Protein AF-A0AAV3IM34-F1 (afdb_monomer_lite)

Sequence (238 aa):
MGEAKKRGSFDIRKEQALKLKSREETEALRAQKKEEQEETIYRERLLAFAKSKLSITKPRLLQFTKSIEESLISKNYFAALTIALTLPDICCSLEDENRRTSGKKYAEWFQKYVGSKYTSKIGHEKAETIFLSGEECFALRCTYLHKGINHIEDEKILKDYEGGSNKIEFMAEMNSDCVIVNGVLLLKLENFCCNIIKGVNQWLSDKKDDFIIRKRISEIPEIYTSSFSPIPGVLIGG

Secondary structure (DSSP, 8-state):
--SHHHHHHHHHHHHHHHHHHHHHHHHHHHHHHHHHHHHHHHHHHHHHHHHHT--SS--TTHHHHHHHHHHHHTT-HHHHHHHHHHHHHHHHHHHSTT----HHHHHHHHHHHTGGGSEEEETTTTEEEESS-HHHHHHHHHIIIIIS--B-TT-GGGTT-TT--SEEEEESS-SSSEEEETTEEEEEHHHHHHHHHHHHHHHHHHTTT-HHHHHHHHTS----SS-B-SSTT--B--

Radius of gyration: 25.92 Å; chains: 1; bounding box: 66×86×48 Å

Structure (mmCIF, N/CA/C/O backbone):
data_AF-A0AAV3IM34-F1
#
_entry.id   AF-A0AAV3IM34-F1
#
loop_
_atom_site.group_PDB
_atom_site.id
_atom_site.type_symbol
_atom_site.label_atom_id
_atom_site.label_alt_id
_atom_site.label_comp_id
_atom_site.label_asym_id
_atom_site.label_entity_id
_atom_site.label_seq_id
_atom_site.pdbx_PDB_ins_code
_atom_site.Cartn_x
_atom_site.Cartn_y
_atom_site.Cartn_z
_atom_site.occupancy
_atom_site.B_iso_or_equiv
_atom_site.auth_seq_id
_atom_site.auth_comp_id
_atom_site.auth_asym_id
_atom_site.auth_atom_id
_atom_site.pdbx_PDB_model_num
ATOM 1 N N . MET A 1 1 ? -43.402 -63.794 -20.862 1.00 48.91 1 MET A N 1
ATOM 2 C CA . MET A 1 1 ? -42.553 -63.796 -19.642 1.00 48.91 1 MET A CA 1
ATOM 3 C C . MET A 1 1 ? -41.446 -62.715 -19.666 1.00 48.91 1 MET A C 1
ATOM 5 O O . MET A 1 1 ? -40.392 -62.918 -19.078 1.00 48.91 1 MET A O 1
ATOM 9 N N . GLY A 1 2 ? -41.655 -61.564 -20.335 1.00 53.12 2 GLY A N 1
ATOM 10 C CA . GLY A 1 2 ? -40.588 -60.579 -20.622 1.00 53.12 2 GLY A CA 1
ATOM 11 C C . GLY A 1 2 ? -40.780 -59.166 -20.050 1.00 53.12 2 GLY A C 1
ATOM 12 O O . GLY A 1 2 ? -39.850 -58.366 -20.106 1.00 53.12 2 GLY A O 1
ATOM 13 N N . GLU A 1 3 ? -41.943 -58.847 -19.474 1.00 49.75 3 GLU A N 1
ATOM 14 C CA . GLU A 1 3 ? -42.243 -57.485 -18.993 1.00 49.75 3 GLU A CA 1
ATOM 15 C C . GLU A 1 3 ? -41.878 -57.259 -17.517 1.00 49.75 3 GLU A C 1
ATOM 17 O O . GLU A 1 3 ? -41.463 -56.162 -17.146 1.00 49.75 3 GLU A O 1
ATOM 22 N N . ALA A 1 4 ? -41.905 -58.306 -16.684 1.00 51.25 4 ALA A N 1
ATOM 23 C CA . ALA A 1 4 ? -41.545 -58.202 -15.266 1.00 51.25 4 ALA A CA 1
ATOM 24 C C . ALA A 1 4 ? -40.033 -57.969 -15.036 1.00 51.25 4 ALA A C 1
ATOM 26 O O . ALA A 1 4 ? -39.653 -57.234 -14.128 1.00 51.25 4 ALA A O 1
ATOM 27 N N . LYS A 1 5 ? -39.155 -58.519 -15.894 1.00 51.94 5 LYS A N 1
ATOM 28 C CA . LYS A 1 5 ? -37.688 -58.352 -15.781 1.00 51.94 5 LYS A CA 1
ATOM 29 C C . LYS A 1 5 ? -37.193 -56.950 -16.172 1.00 51.94 5 LYS A C 1
ATOM 31 O O . LYS A 1 5 ? -36.174 -56.507 -15.649 1.00 51.94 5 LYS A O 1
ATOM 36 N N . LYS A 1 6 ? -37.896 -56.238 -17.067 1.00 53.22 6 LYS A N 1
ATOM 37 C CA . LYS A 1 6 ? -37.508 -54.880 -17.505 1.00 53.22 6 LYS A CA 1
ATOM 38 C C . LYS A 1 6 ? -37.905 -53.790 -16.504 1.00 53.22 6 LYS A C 1
ATOM 40 O O . LYS A 1 6 ? -37.142 -52.842 -16.346 1.00 53.22 6 LYS A O 1
ATOM 45 N N . ARG A 1 7 ? -39.033 -53.946 -15.792 1.00 54.31 7 ARG A N 1
ATOM 46 C CA . ARG A 1 7 ? -39.443 -53.018 -14.716 1.00 54.31 7 ARG A CA 1
ATOM 47 C C . ARG A 1 7 ? -38.449 -53.023 -13.551 1.00 54.31 7 ARG A C 1
ATOM 49 O O . ARG A 1 7 ? -37.921 -51.971 -13.217 1.00 54.31 7 ARG A O 1
ATOM 56 N N . GLY A 1 8 ? -38.051 -54.206 -13.069 1.00 57.59 8 GLY A N 1
ATOM 57 C CA . GLY A 1 8 ? -37.054 -54.321 -11.994 1.00 57.59 8 GLY A CA 1
ATOM 58 C C . GLY A 1 8 ? -35.696 -53.684 -12.328 1.00 57.59 8 GLY A C 1
ATOM 59 O O . GLY A 1 8 ? -35.091 -53.042 -11.480 1.00 57.59 8 GLY A O 1
ATOM 60 N N . SER A 1 9 ? -35.230 -53.776 -13.581 1.00 60.19 9 SER A N 1
ATOM 61 C CA . SER A 1 9 ? -33.975 -53.128 -14.003 1.00 60.19 9 SER A CA 1
ATOM 62 C C . SER A 1 9 ? -34.074 -51.601 -14.111 1.00 60.19 9 SER A C 1
ATOM 64 O O . SER A 1 9 ? -33.046 -50.932 -14.003 1.00 60.19 9 SER A O 1
ATOM 66 N N . PHE A 1 10 ? -35.259 -51.050 -14.378 1.00 66.88 10 PHE A N 1
ATOM 67 C CA . PHE A 1 10 ? -35.473 -49.605 -14.466 1.00 66.88 10 PHE A CA 1
ATOM 68 C C . PHE A 1 10 ? -35.568 -48.980 -13.071 1.00 66.88 10 PHE A C 1
ATOM 70 O O . PHE A 1 10 ? -34.928 -47.961 -12.813 1.00 66.88 10 PHE A O 1
ATOM 77 N N . ASP A 1 11 ? -36.277 -49.642 -12.155 1.00 73.75 11 ASP A N 1
ATOM 78 C CA . ASP A 1 11 ? -36.417 -49.195 -10.768 1.00 73.75 11 ASP A CA 1
ATOM 79 C C . ASP A 1 11 ? -35.068 -49.203 -10.032 1.00 73.75 11 ASP A C 1
ATOM 81 O O . ASP A 1 11 ? -34.724 -48.221 -9.378 1.00 73.75 11 ASP A O 1
ATOM 85 N N . ILE A 1 12 ? -34.230 -50.227 -10.253 1.00 75.56 12 ILE A N 1
ATOM 86 C CA . ILE A 1 12 ? -32.865 -50.286 -9.697 1.00 75.56 12 ILE A CA 1
ATOM 87 C C . ILE A 1 12 ? -31.989 -49.138 -10.224 1.00 75.56 12 ILE A C 1
ATOM 89 O O . ILE A 1 12 ? -31.266 -48.508 -9.454 1.00 75.56 12 ILE A O 1
ATOM 93 N N . ARG A 1 13 ? -32.052 -48.826 -11.527 1.00 77.62 13 ARG A N 1
ATOM 94 C CA . ARG A 1 13 ? -31.277 -47.716 -12.116 1.00 77.62 13 ARG A CA 1
ATOM 95 C C . ARG A 1 13 ? -31.737 -46.360 -11.589 1.00 77.62 13 ARG A C 1
ATOM 97 O O . ARG A 1 13 ? -30.907 -45.490 -11.337 1.00 77.62 13 ARG A O 1
ATOM 104 N N . LYS A 1 14 ? -33.046 -46.186 -11.396 1.00 80.12 14 LYS A N 1
ATOM 105 C CA . LYS A 1 14 ? -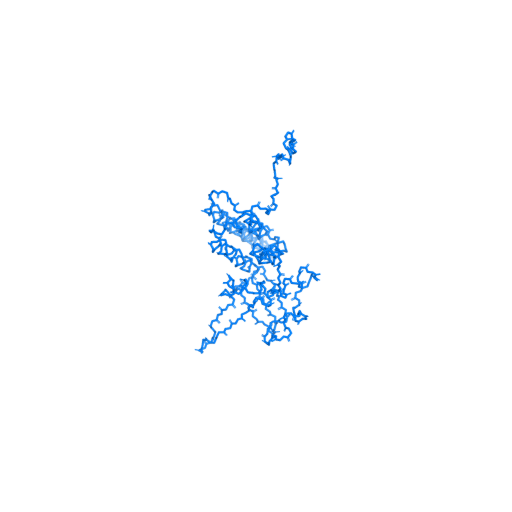33.625 -44.974 -10.811 1.00 80.12 14 LYS A CA 1
ATOM 106 C C . LYS A 1 14 ? -33.189 -44.802 -9.355 1.00 80.12 14 LYS A C 1
ATOM 108 O O . LYS A 1 14 ? -32.802 -43.704 -8.967 1.00 80.12 14 LYS A O 1
ATOM 113 N N . GLU A 1 15 ? -33.183 -45.880 -8.576 1.00 83.00 15 GLU A N 1
ATOM 114 C CA . GLU A 1 15 ? -32.727 -45.868 -7.184 1.00 83.00 15 GLU A CA 1
ATOM 115 C C . GLU A 1 15 ? -31.219 -45.588 -7.068 1.00 83.00 15 GLU A C 1
ATOM 117 O O . GLU A 1 15 ? -30.792 -44.807 -6.218 1.00 83.00 15 GLU A O 1
ATOM 122 N N . GLN A 1 16 ? -30.405 -46.160 -7.961 1.00 83.12 16 GLN A N 1
ATOM 123 C CA . GLN A 1 16 ? -28.968 -45.879 -8.042 1.00 83.12 16 GLN A CA 1
ATOM 124 C C . GLN A 1 16 ? -28.686 -44.418 -8.414 1.00 83.12 16 GLN A C 1
ATOM 126 O O . GLN A 1 16 ? -27.831 -43.795 -7.789 1.00 83.12 16 GLN A O 1
ATOM 131 N N . ALA A 1 17 ? -29.426 -43.851 -9.372 1.00 78.75 17 ALA A N 1
ATOM 132 C CA . ALA A 1 17 ? -29.294 -42.445 -9.753 1.00 78.75 17 ALA A CA 1
ATOM 133 C C . ALA A 1 17 ? -29.697 -41.492 -8.614 1.00 78.75 17 ALA A C 1
ATOM 135 O O . ALA A 1 17 ? -29.011 -40.504 -8.370 1.00 78.75 17 ALA A O 1
ATOM 136 N N . LEU A 1 18 ? -30.766 -41.809 -7.872 1.00 82.50 18 LEU A N 1
ATOM 137 C CA . LEU A 1 18 ? -31.178 -41.061 -6.676 1.00 82.50 18 LEU A CA 1
ATOM 138 C C . LEU A 1 18 ? -30.114 -41.107 -5.572 1.00 82.50 18 LEU A C 1
ATOM 140 O O . LEU A 1 18 ? -29.798 -40.075 -4.985 1.00 82.50 18 LEU A O 1
ATOM 144 N N . LYS A 1 19 ? -29.521 -42.282 -5.325 1.00 84.12 19 LYS A N 1
ATOM 145 C CA . LYS A 1 19 ? -28.421 -42.443 -4.363 1.00 84.12 19 LYS A CA 1
ATOM 146 C C . LYS A 1 19 ? -27.182 -41.649 -4.778 1.00 84.12 19 LYS A C 1
ATOM 148 O O . LYS A 1 19 ? -26.598 -40.978 -3.931 1.00 84.12 19 LYS A O 1
ATOM 153 N N . LEU A 1 20 ? -26.814 -41.676 -6.060 1.00 83.44 20 LEU A N 1
ATOM 154 C CA . LEU A 1 20 ? -25.677 -40.914 -6.584 1.00 83.44 20 LEU A CA 1
ATOM 155 C C . LEU A 1 20 ? -25.894 -39.405 -6.409 1.00 83.44 20 LEU A C 1
ATOM 157 O O . LEU A 1 20 ? -25.044 -38.732 -5.837 1.00 83.44 20 LEU A O 1
ATOM 161 N N . LYS A 1 21 ? -27.078 -38.908 -6.780 1.00 81.38 21 LYS A N 1
ATOM 162 C CA . LYS A 1 21 ? -27.437 -37.491 -6.653 1.00 81.38 21 LYS A CA 1
ATOM 163 C C . LYS A 1 21 ? -27.455 -37.024 -5.194 1.00 81.38 21 LYS A C 1
ATOM 165 O O . LYS A 1 21 ? -26.902 -35.981 -4.873 1.00 81.38 21 LYS A O 1
ATOM 170 N N . SER A 1 22 ? -27.996 -37.849 -4.291 1.00 82.50 22 SER A N 1
ATOM 171 C CA . SER A 1 22 ? -27.963 -37.564 -2.849 1.00 82.50 22 SER A CA 1
ATOM 172 C C . SER A 1 22 ? -26.536 -37.516 -2.291 1.00 82.50 22 SER A C 1
ATOM 174 O O . SER A 1 22 ? -26.241 -36.723 -1.399 1.00 82.50 22 SER A O 1
ATOM 176 N N . ARG A 1 23 ? -25.633 -38.344 -2.836 1.00 83.69 23 ARG A N 1
ATOM 177 C CA . ARG A 1 23 ? -24.227 -38.385 -2.441 1.00 83.69 23 ARG A CA 1
ATOM 178 C C . ARG A 1 23 ? -23.485 -37.135 -2.915 1.00 83.69 23 ARG A C 1
ATOM 180 O O . ARG A 1 23 ? -22.794 -36.520 -2.106 1.00 83.69 23 ARG A O 1
ATOM 187 N N . GLU A 1 24 ? -23.687 -36.730 -4.165 1.00 83.81 24 GLU A N 1
ATOM 188 C CA . GLU A 1 24 ? -23.140 -35.488 -4.731 1.00 83.81 24 GLU A CA 1
ATOM 189 C C . GLU A 1 24 ? -23.613 -34.254 -3.944 1.00 83.81 24 GLU A C 1
ATOM 191 O O . GLU A 1 24 ? -22.799 -33.409 -3.575 1.00 83.81 24 GLU A O 1
ATOM 196 N N . GLU A 1 25 ? -24.900 -34.188 -3.583 1.00 82.06 25 GLU A N 1
ATOM 197 C CA . GLU A 1 25 ? -25.455 -33.119 -2.738 1.00 82.06 25 GLU A CA 1
ATOM 198 C C . GLU A 1 25 ? -24.807 -33.089 -1.341 1.00 82.06 25 GLU A C 1
ATOM 200 O O . GLU A 1 25 ? -24.451 -32.019 -0.839 1.00 82.06 25 GLU A O 1
ATOM 205 N N . THR A 1 26 ? -24.577 -34.250 -0.711 1.00 83.69 26 THR A N 1
ATOM 206 C CA . THR A 1 26 ? -23.857 -34.302 0.575 1.00 83.69 26 THR A CA 1
ATOM 207 C C . THR A 1 26 ? -22.378 -33.933 0.472 1.00 83.69 26 THR A C 1
ATOM 209 O O . THR A 1 26 ? -21.833 -33.367 1.420 1.00 83.69 26 THR A O 1
ATOM 212 N N . GLU A 1 27 ? -21.713 -34.249 -0.639 1.00 87.06 27 GLU A N 1
ATOM 213 C CA . GLU A 1 27 ? -20.312 -33.886 -0.874 1.00 87.06 27 GLU A CA 1
ATOM 214 C C . GLU A 1 27 ? -20.174 -32.373 -1.108 1.00 87.06 27 GLU A C 1
ATOM 216 O O . GLU A 1 27 ? -19.321 -31.743 -0.479 1.00 87.06 27 GLU A O 1
ATOM 221 N N . ALA A 1 28 ? -21.079 -31.764 -1.882 1.00 83.56 28 ALA A N 1
ATOM 222 C CA . ALA A 1 28 ? -21.144 -30.314 -2.074 1.00 83.56 28 ALA A CA 1
ATOM 223 C C . ALA A 1 28 ? -21.415 -29.561 -0.758 1.00 83.56 28 ALA A C 1
ATOM 225 O O . ALA A 1 28 ? -20.732 -28.586 -0.442 1.00 83.56 28 ALA A O 1
ATOM 226 N N . LEU A 1 29 ? -22.349 -30.053 0.065 1.00 83.00 29 LEU A N 1
ATOM 227 C CA . LEU A 1 29 ? -22.644 -29.460 1.374 1.00 83.00 29 LEU A CA 1
ATOM 228 C C . LEU A 1 29 ? -21.453 -29.566 2.342 1.00 83.00 29 LEU A C 1
ATOM 230 O O . LEU A 1 29 ? -21.214 -28.666 3.147 1.00 83.00 29 LEU A O 1
ATOM 234 N N . ARG A 1 30 ? -20.691 -30.667 2.283 1.00 84.44 30 ARG A N 1
ATOM 235 C CA . ARG A 1 30 ? -19.458 -30.831 3.069 1.00 84.44 30 ARG A CA 1
ATOM 236 C C . ARG A 1 30 ? -18.355 -29.887 2.603 1.00 84.44 30 ARG A C 1
ATOM 238 O O . ARG A 1 30 ? -17.650 -29.360 3.457 1.00 84.44 30 ARG A O 1
ATOM 245 N N . ALA A 1 31 ? -18.219 -29.668 1.296 1.00 79.62 31 ALA A N 1
ATOM 246 C CA . ALA A 1 31 ? -17.262 -28.716 0.742 1.00 79.62 31 ALA A CA 1
ATOM 247 C C . ALA A 1 31 ? -17.581 -27.280 1.190 1.00 79.62 31 ALA A C 1
ATOM 249 O O . ALA A 1 31 ? -16.705 -26.628 1.749 1.00 79.62 31 ALA A O 1
ATOM 250 N N . GLN A 1 32 ? -18.845 -26.847 1.088 1.00 80.88 32 GLN A N 1
ATOM 251 C CA . GLN A 1 32 ? -19.284 -25.534 1.584 1.00 80.88 32 GLN A CA 1
ATOM 252 C C . GLN A 1 32 ? -19.017 -25.351 3.077 1.00 80.88 32 GLN A C 1
ATOM 254 O O . GLN A 1 32 ? -18.448 -24.344 3.486 1.00 80.88 32 GLN A O 1
ATOM 259 N N . LYS A 1 33 ? -19.373 -26.343 3.903 1.00 83.69 33 LYS A N 1
ATOM 260 C CA . LYS A 1 33 ? -19.100 -26.274 5.346 1.00 83.69 33 LYS A CA 1
ATOM 261 C C . LYS A 1 33 ? -17.609 -26.198 5.646 1.00 83.69 33 LYS A C 1
ATOM 263 O O . LYS A 1 33 ? -17.226 -25.555 6.615 1.00 83.69 33 LYS A O 1
ATOM 268 N N . LYS A 1 34 ? -16.774 -26.861 4.844 1.00 82.94 34 LYS A N 1
ATOM 269 C CA . LYS A 1 34 ? -15.322 -26.830 5.003 1.00 82.94 34 LYS A CA 1
ATOM 270 C C . LYS A 1 34 ? -14.753 -25.457 4.635 1.00 82.94 34 LYS A C 1
ATOM 272 O O . LYS A 1 34 ? -13.976 -24.930 5.420 1.00 82.94 34 LYS A O 1
ATOM 277 N N . GLU A 1 35 ? -15.184 -24.864 3.522 1.00 78.88 35 GLU A N 1
ATOM 278 C CA . GLU A 1 35 ? -14.816 -23.491 3.139 1.00 78.88 35 GLU A CA 1
ATOM 279 C C . GLU A 1 35 ? -15.244 -22.474 4.202 1.00 78.88 35 GLU A C 1
ATOM 281 O O . GLU A 1 35 ? -14.449 -21.642 4.625 1.00 78.88 35 GLU A O 1
ATOM 286 N N . GLU A 1 36 ? -16.474 -22.581 4.705 1.00 81.69 36 GLU A N 1
ATOM 287 C CA . GLU A 1 36 ? -17.005 -21.684 5.736 1.00 81.69 36 GLU A CA 1
ATOM 288 C C . GLU A 1 36 ? -16.223 -21.811 7.057 1.00 81.69 36 GLU A C 1
ATOM 290 O O . GLU A 1 36 ? -15.938 -20.824 7.744 1.00 81.69 36 GLU A O 1
ATOM 295 N N . GLN A 1 37 ? -15.804 -23.033 7.394 1.00 83.50 37 GLN A N 1
ATOM 296 C CA . GLN A 1 37 ? -14.995 -23.322 8.573 1.00 83.50 37 GLN A CA 1
ATOM 297 C C . GLN A 1 37 ? -13.547 -22.832 8.411 1.00 83.50 37 GLN A C 1
ATOM 299 O O . GLN A 1 37 ? -12.986 -22.273 9.354 1.00 83.50 37 GLN A O 1
ATOM 304 N N . GLU A 1 38 ? -12.950 -22.976 7.227 1.00 79.44 38 GLU A N 1
ATOM 305 C CA . GLU A 1 38 ? -11.631 -22.426 6.891 1.00 79.44 38 GLU A CA 1
ATOM 306 C C . GLU A 1 38 ? -11.642 -20.889 6.907 1.00 79.44 38 GLU A C 1
ATOM 308 O O . GLU A 1 38 ? -10.748 -20.280 7.500 1.00 79.44 38 GLU A O 1
ATOM 313 N N . GLU A 1 39 ? -12.689 -20.259 6.363 1.00 71.75 39 GLU A N 1
ATOM 314 C CA . GLU A 1 39 ? -12.886 -18.806 6.402 1.00 71.75 39 GLU A CA 1
ATOM 315 C C . GLU A 1 39 ? -13.054 -18.310 7.849 1.00 71.75 39 GLU A C 1
ATOM 317 O O . GLU A 1 39 ? -12.468 -17.296 8.239 1.00 71.75 39 GLU A O 1
ATOM 322 N N . THR A 1 40 ? -13.767 -19.063 8.691 1.00 76.75 40 THR A N 1
ATOM 323 C CA . THR A 1 40 ? -13.908 -18.767 10.126 1.00 76.75 40 THR A CA 1
ATOM 324 C C . THR A 1 40 ? -12.565 -18.844 10.857 1.00 76.75 40 THR A C 1
ATOM 326 O O . THR A 1 40 ? -12.189 -17.905 11.558 1.00 76.75 40 THR A O 1
ATOM 329 N N . ILE A 1 41 ? -11.795 -19.916 10.647 1.00 77.25 41 ILE A N 1
ATOM 330 C CA . ILE A 1 41 ? -10.467 -20.093 11.259 1.00 77.25 41 ILE A CA 1
ATOM 331 C C . ILE A 1 41 ? -9.507 -18.983 10.813 1.00 77.25 41 ILE A C 1
ATOM 333 O O . ILE A 1 41 ? -8.732 -18.461 11.618 1.00 77.25 41 ILE A O 1
ATOM 337 N N . TYR A 1 42 ? -9.544 -18.609 9.535 1.00 63.53 42 TYR A N 1
ATOM 338 C CA . TYR A 1 42 ? -8.729 -17.527 8.994 1.00 63.53 42 TYR A CA 1
ATOM 339 C C . TYR A 1 42 ? -9.081 -16.174 9.637 1.00 63.53 42 TYR A C 1
ATOM 341 O O . TYR A 1 42 ? -8.187 -15.468 10.113 1.00 63.53 42 TYR A O 1
ATOM 349 N N . ARG A 1 43 ? -10.379 -15.858 9.758 1.00 65.12 43 ARG A N 1
ATOM 350 C CA . ARG A 1 43 ? -10.872 -14.659 10.459 1.00 65.12 43 ARG A CA 1
ATOM 351 C C . ARG A 1 43 ? -10.431 -14.627 11.917 1.00 65.12 43 ARG A C 1
ATOM 353 O O . ARG A 1 43 ? -9.932 -13.606 12.382 1.00 65.12 43 ARG A O 1
ATOM 360 N N . GLU A 1 44 ? -10.569 -15.734 12.638 1.00 72.88 44 GLU A N 1
ATOM 361 C CA . GLU A 1 44 ? -10.155 -15.824 14.040 1.00 72.88 44 GLU A CA 1
ATOM 362 C C . GLU A 1 44 ? -8.649 -15.614 14.211 1.00 72.88 44 GLU A C 1
ATOM 364 O O . GLU A 1 44 ? -8.230 -14.899 15.122 1.00 72.88 44 GLU A O 1
ATOM 369 N N . ARG A 1 45 ? -7.826 -16.171 13.312 1.00 71.12 45 ARG A N 1
ATOM 370 C CA . ARG A 1 45 ? -6.369 -15.972 13.318 1.00 71.12 45 ARG A CA 1
ATOM 371 C C . ARG A 1 45 ? -5.985 -14.523 13.043 1.00 71.12 45 ARG A C 1
ATOM 373 O O . ARG A 1 45 ? -5.145 -13.988 13.765 1.00 71.12 45 ARG A O 1
ATOM 380 N N . LEU A 1 46 ? -6.608 -13.880 12.055 1.00 53.59 46 LEU A N 1
ATOM 381 C CA . LEU A 1 46 ? -6.403 -12.456 11.775 1.00 53.59 46 LEU A CA 1
ATOM 382 C C . LEU A 1 46 ? -6.816 -11.586 12.963 1.00 53.59 46 LEU A C 1
ATOM 384 O O . LEU A 1 46 ? -6.050 -10.730 13.400 1.00 53.59 46 LEU A O 1
ATOM 388 N N . LEU A 1 47 ? -7.987 -11.847 13.547 1.00 58.91 47 LEU A N 1
ATOM 389 C CA . LEU A 1 47 ? -8.480 -11.115 14.712 1.00 58.91 47 LEU A CA 1
ATOM 390 C C . LEU A 1 47 ? -7.587 -11.323 15.939 1.00 58.91 47 LEU A C 1
ATOM 392 O O . LEU A 1 47 ? -7.319 -10.366 16.664 1.00 58.91 47 LEU A O 1
ATOM 396 N N . ALA A 1 48 ? -7.107 -12.543 16.186 1.00 62.84 48 ALA A N 1
ATOM 397 C CA . ALA A 1 48 ? -6.178 -12.841 17.273 1.00 62.84 48 ALA A CA 1
ATOM 398 C C . ALA A 1 48 ? -4.821 -12.156 17.058 1.00 62.84 48 ALA A C 1
ATOM 400 O O . ALA A 1 48 ? -4.285 -11.550 17.988 1.00 62.84 48 ALA A O 1
ATOM 401 N N . PHE A 1 49 ? -4.299 -12.170 15.828 1.00 56.38 49 PHE A N 1
ATOM 402 C CA . PHE A 1 49 ? -3.089 -11.442 15.454 1.00 56.38 49 PHE A CA 1
ATOM 403 C C . PHE A 1 49 ? -3.256 -9.932 15.692 1.00 56.38 49 PHE A C 1
ATOM 405 O O . PHE A 1 49 ? -2.448 -9.334 16.409 1.00 56.38 49 PHE A O 1
ATOM 412 N N . ALA A 1 50 ? -4.356 -9.344 15.215 1.00 50.62 50 ALA A N 1
ATOM 413 C CA . ALA A 1 50 ? -4.681 -7.929 15.387 1.00 50.62 50 ALA A CA 1
ATOM 414 C C . ALA A 1 50 ? -4.893 -7.533 16.862 1.00 50.62 50 ALA A C 1
ATOM 416 O O . ALA A 1 50 ? -4.492 -6.443 17.282 1.00 50.62 50 ALA A O 1
ATOM 417 N N . LYS A 1 51 ? -5.497 -8.413 17.675 1.00 52.84 51 LYS A N 1
ATOM 418 C CA . LYS A 1 51 ? -5.714 -8.200 19.119 1.00 52.84 51 LYS A CA 1
ATOM 419 C C . LYS A 1 51 ? -4.431 -8.352 19.942 1.00 52.84 51 LYS A C 1
ATOM 421 O O . LYS A 1 51 ? -4.233 -7.589 20.880 1.00 52.84 51 LYS A O 1
ATOM 426 N N . SER A 1 52 ? -3.547 -9.291 19.595 1.00 54.56 52 SER A N 1
ATOM 427 C CA . SER A 1 52 ? -2.312 -9.565 20.355 1.00 54.56 52 SER A CA 1
ATOM 428 C C . SER A 1 52 ? -1.281 -8.430 20.303 1.00 54.56 52 SER A C 1
ATOM 430 O O . SER A 1 52 ? -0.430 -8.314 21.180 1.00 54.56 52 SER A O 1
ATOM 432 N N . LYS A 1 53 ? -1.371 -7.552 19.298 1.00 52.88 53 LYS A N 1
ATOM 433 C CA . LYS A 1 53 ? -0.472 -6.406 19.084 1.00 52.88 53 LYS A CA 1
ATOM 434 C C . LYS A 1 53 ? -0.900 -5.130 19.823 1.00 52.88 53 LYS A C 1
ATOM 436 O O . LYS A 1 53 ? -0.375 -4.056 19.536 1.00 52.88 53 LYS A O 1
ATOM 441 N N . LEU A 1 54 ? -1.874 -5.214 20.730 1.00 47.03 54 LEU A N 1
ATOM 442 C CA . LEU A 1 54 ? -2.677 -4.060 21.109 1.00 47.03 54 LEU A CA 1
ATOM 443 C C . LEU A 1 54 ? -2.673 -3.740 22.611 1.00 47.03 54 LEU A C 1
ATOM 445 O O . LEU A 1 54 ? -3.462 -4.291 23.372 1.00 47.03 54 LEU A O 1
ATOM 449 N N . SER A 1 55 ? -1.842 -2.782 23.032 1.00 39.22 55 SER A N 1
ATOM 450 C CA . SER A 1 55 ? -2.008 -2.089 24.317 1.00 39.22 55 SER A CA 1
ATOM 451 C C . SER A 1 55 ? -1.307 -0.720 24.333 1.00 39.22 55 SER A C 1
ATOM 453 O O . SER A 1 55 ? -0.168 -0.605 23.891 1.00 39.22 55 SER A O 1
ATOM 455 N N . ILE A 1 56 ? -2.031 0.265 24.891 1.00 42.69 56 ILE A N 1
ATOM 456 C CA . ILE A 1 5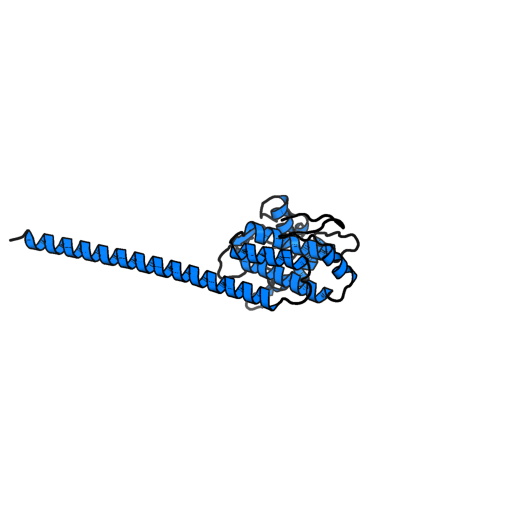6 ? -1.758 1.701 25.134 1.00 42.69 56 ILE A CA 1
ATOM 457 C C . ILE A 1 56 ? -1.762 2.592 23.875 1.00 42.69 56 ILE A C 1
ATOM 459 O O . ILE A 1 56 ? -0.845 2.571 23.063 1.00 42.69 56 ILE A O 1
ATOM 463 N N . THR A 1 57 ? -2.854 3.365 23.733 1.00 50.06 57 THR A N 1
ATOM 464 C CA . THR A 1 57 ? -3.174 4.336 22.659 1.00 50.06 57 THR A CA 1
ATOM 465 C C . THR A 1 57 ? -2.706 3.903 21.270 1.00 50.06 57 THR A C 1
ATOM 467 O O . THR A 1 57 ? -1.636 4.297 20.811 1.00 50.06 57 THR A O 1
ATOM 470 N N . LYS A 1 58 ? -3.521 3.094 20.580 1.00 63.28 58 LYS A N 1
ATOM 471 C CA . LYS A 1 58 ? -3.250 2.699 19.189 1.00 6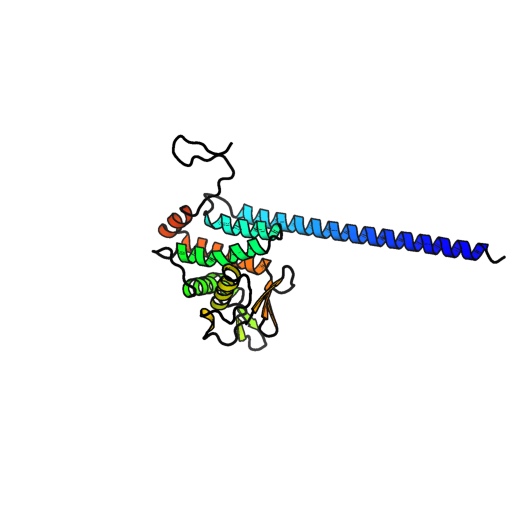3.28 58 LYS A CA 1
ATOM 472 C C . LYS A 1 58 ? -2.970 3.955 18.353 1.00 63.28 58 LYS A C 1
ATOM 474 O O . LYS A 1 58 ? -3.834 4.834 18.316 1.00 63.28 58 LYS A O 1
ATOM 479 N N . PRO A 1 59 ? -1.825 4.040 17.657 1.00 75.94 59 PRO A N 1
ATOM 480 C CA . PRO A 1 59 ? -1.589 5.102 16.693 1.00 75.94 59 PRO A CA 1
ATOM 481 C C . PRO A 1 59 ? -2.777 5.215 15.737 1.00 75.94 59 PRO A C 1
ATOM 483 O O . PRO A 1 59 ? -3.208 4.206 15.177 1.00 75.94 59 PRO A O 1
ATOM 486 N N . ARG A 1 60 ? -3.295 6.430 15.525 1.00 85.00 60 ARG A N 1
ATOM 487 C CA . ARG A 1 60 ? -4.438 6.671 14.627 1.00 85.00 60 ARG A CA 1
ATOM 488 C C . ARG A 1 60 ? -4.188 6.171 13.199 1.00 85.00 60 ARG A C 1
ATOM 490 O O . ARG A 1 60 ? -5.133 5.823 12.502 1.00 85.00 60 ARG A O 1
ATOM 497 N N . LEU A 1 61 ? -2.927 6.042 12.788 1.00 89.50 61 LEU A N 1
ATOM 498 C CA . LEU A 1 61 ? -2.547 5.414 11.522 1.00 89.50 61 LEU A CA 1
ATOM 499 C C . LEU A 1 61 ? -2.978 3.932 11.423 1.00 89.50 61 LEU A C 1
ATOM 501 O O . LEU A 1 61 ? -3.326 3.472 10.340 1.00 89.50 61 LEU A O 1
ATOM 505 N N . LEU A 1 62 ? -3.038 3.191 12.540 1.00 89.38 62 LEU A N 1
ATOM 506 C CA . LEU A 1 62 ? -3.467 1.782 12.560 1.00 89.38 62 LEU A CA 1
ATOM 507 C C . LEU A 1 62 ? -4.956 1.589 12.228 1.00 89.38 62 LEU A C 1
ATOM 509 O O . LEU A 1 62 ? -5.400 0.466 12.002 1.00 89.38 62 LEU A O 1
ATOM 513 N N . GLN A 1 63 ? -5.749 2.663 12.196 1.00 89.44 63 GLN A N 1
ATOM 514 C CA . GLN A 1 63 ? -7.138 2.604 11.736 1.00 89.44 63 GLN A CA 1
ATOM 515 C C . GLN A 1 63 ? -7.209 2.205 10.254 1.00 89.44 63 GLN A C 1
ATOM 517 O O . GLN A 1 63 ? -8.072 1.419 9.862 1.00 89.44 63 GLN A O 1
ATOM 522 N N . PHE A 1 64 ? -6.267 2.694 9.441 1.00 94.56 64 PHE A N 1
ATOM 523 C CA . PHE A 1 64 ? -6.180 2.363 8.021 1.00 94.56 64 PHE A CA 1
ATOM 524 C C . PHE A 1 64 ? -5.781 0.904 7.809 1.00 94.56 64 PHE A C 1
ATOM 526 O O . PHE A 1 64 ? -6.432 0.208 7.038 1.00 94.56 64 PHE A O 1
ATOM 533 N N . THR A 1 65 ? -4.767 0.408 8.530 1.00 94.88 65 THR A N 1
ATOM 534 C CA . THR A 1 65 ? -4.352 -1.000 8.420 1.00 94.88 65 THR A CA 1
ATOM 535 C C . THR A 1 65 ? -5.465 -1.942 8.865 1.00 94.88 65 THR A C 1
ATOM 537 O O . THR A 1 65 ? -5.755 -2.899 8.157 1.00 94.88 65 THR A O 1
ATOM 540 N N . LYS A 1 66 ? -6.171 -1.613 9.956 1.00 92.31 66 LYS A N 1
ATOM 541 C CA . LYS A 1 66 ? -7.369 -2.355 10.369 1.00 92.31 66 LYS A CA 1
ATOM 542 C C . LYS A 1 66 ? -8.449 -2.339 9.282 1.00 92.31 66 LYS A C 1
ATOM 544 O O . LYS A 1 66 ? -9.067 -3.360 9.016 1.00 92.31 66 LYS A O 1
ATOM 549 N N . SER A 1 67 ? -8.674 -1.197 8.635 1.00 94.31 67 SER A N 1
ATOM 550 C CA . SER A 1 67 ? -9.668 -1.090 7.558 1.00 94.31 67 SER A CA 1
ATOM 551 C C . SER A 1 67 ? -9.307 -1.961 6.351 1.00 94.31 67 SER A C 1
ATOM 553 O O . SER A 1 67 ? -10.201 -2.545 5.743 1.00 94.31 67 SER A O 1
ATOM 555 N N . ILE A 1 68 ? -8.015 -2.102 6.032 1.00 97.56 68 ILE A N 1
ATOM 556 C CA . ILE A 1 68 ? -7.541 -3.051 5.014 1.00 97.56 68 ILE A CA 1
ATOM 557 C C . ILE A 1 68 ? -7.862 -4.487 5.442 1.00 97.56 68 ILE A C 1
ATOM 559 O O . ILE A 1 68 ? -8.447 -5.223 4.655 1.00 97.56 68 ILE A O 1
ATOM 563 N N . GLU A 1 69 ? -7.527 -4.878 6.675 1.00 96.50 69 GLU A N 1
ATOM 564 C CA . GLU A 1 69 ? -7.784 -6.232 7.197 1.00 96.50 69 GLU A CA 1
ATOM 565 C C . GLU A 1 69 ? -9.276 -6.597 7.132 1.00 96.50 69 GLU A C 1
ATOM 567 O O . GLU A 1 69 ? -9.638 -7.633 6.577 1.00 96.50 69 GLU A O 1
ATOM 572 N N . GLU A 1 70 ? -10.156 -5.721 7.622 1.00 94.94 70 GLU A N 1
ATOM 573 C CA . GLU A 1 70 ? -11.612 -5.926 7.575 1.00 94.94 70 GLU A CA 1
ATOM 574 C C . GLU A 1 70 ? -12.139 -5.966 6.129 1.00 94.94 70 GLU A C 1
ATOM 576 O O . GLU A 1 70 ? -13.043 -6.740 5.800 1.00 94.94 70 GLU A O 1
ATOM 581 N N . SER A 1 71 ? -11.552 -5.169 5.232 1.00 97.44 71 SER A N 1
ATOM 582 C CA . SER A 1 71 ? -11.899 -5.183 3.807 1.00 97.44 71 SER A CA 1
ATOM 583 C C . SER A 1 71 ? -11.484 -6.494 3.135 1.00 97.44 71 SER A C 1
ATOM 585 O O . SER A 1 71 ? -12.240 -7.026 2.330 1.00 97.44 71 SER A O 1
ATOM 587 N N . LEU A 1 72 ? -10.329 -7.063 3.490 1.00 95.44 72 LEU A N 1
ATOM 588 C CA . LEU A 1 72 ? -9.910 -8.382 3.006 1.00 95.44 72 LEU A CA 1
ATOM 589 C C . LEU A 1 72 ? -10.847 -9.484 3.517 1.00 95.44 72 LEU A C 1
ATOM 591 O O . LEU A 1 72 ? -11.311 -10.301 2.725 1.00 95.44 72 LEU A O 1
ATOM 595 N N . ILE A 1 73 ? -11.183 -9.462 4.813 1.00 95.06 73 ILE A N 1
ATOM 596 C CA . ILE A 1 73 ? -12.104 -10.421 5.449 1.00 95.06 73 ILE A CA 1
ATOM 597 C C . ILE A 1 73 ? -13.486 -10.401 4.786 1.00 95.06 73 ILE A C 1
ATOM 599 O O . ILE A 1 73 ? -14.082 -11.449 4.546 1.00 95.06 73 ILE A O 1
ATOM 603 N N . SER A 1 74 ? -13.997 -9.208 4.488 1.00 94.88 74 SER A N 1
ATOM 604 C CA . SER A 1 74 ? -15.296 -9.013 3.835 1.00 94.88 74 SER A CA 1
ATOM 605 C C . SER A 1 74 ? -15.242 -9.125 2.308 1.00 94.88 74 SER A C 1
ATOM 607 O O . SER A 1 74 ? -16.254 -8.893 1.648 1.00 94.88 74 SER A O 1
ATOM 609 N N . LYS A 1 75 ? -14.081 -9.477 1.733 1.00 96.75 75 LYS A N 1
ATOM 610 C CA . LYS A 1 75 ? -13.838 -9.562 0.282 1.00 96.75 75 LYS A CA 1
ATOM 611 C C . LYS A 1 75 ? -14.103 -8.235 -0.460 1.00 96.75 75 LYS A C 1
ATOM 613 O O . LYS A 1 75 ? -14.296 -8.211 -1.673 1.00 96.75 75 LYS A O 1
ATOM 618 N N . ASN A 1 76 ? -14.053 -7.102 0.248 1.00 97.75 76 ASN A N 1
ATOM 619 C CA . ASN A 1 76 ? -14.094 -5.752 -0.315 1.00 97.75 76 ASN A CA 1
ATOM 620 C C . ASN A 1 76 ? -12.706 -5.339 -0.837 1.00 97.75 76 ASN A C 1
ATOM 622 O O . ASN A 1 76 ? -12.020 -4.463 -0.304 1.00 97.75 76 ASN A O 1
ATOM 626 N N . TYR A 1 77 ? -12.272 -6.019 -1.894 1.00 97.56 77 TYR A N 1
ATOM 627 C CA . TYR A 1 77 ? -10.912 -5.919 -2.415 1.00 97.56 77 TYR A CA 1
ATOM 628 C C . TYR A 1 77 ? -10.549 -4.530 -2.943 1.00 97.56 77 TYR A C 1
ATOM 630 O O . TYR A 1 77 ? -9.426 -4.073 -2.734 1.00 97.56 77 TYR A O 1
ATOM 638 N N . PHE A 1 78 ? -11.499 -3.823 -3.562 1.00 97.00 78 PHE A N 1
ATOM 639 C CA . PHE A 1 78 ? -11.277 -2.457 -4.038 1.00 97.00 78 PHE A CA 1
ATOM 640 C C . PHE A 1 78 ? -10.976 -1.499 -2.882 1.00 97.00 78 PHE A C 1
ATOM 642 O O . PHE A 1 78 ? -10.054 -0.691 -2.999 1.00 97.00 78 PHE A O 1
ATOM 649 N N . ALA A 1 79 ? -11.702 -1.604 -1.762 1.00 97.81 79 ALA A N 1
ATOM 650 C CA . ALA A 1 79 ? -11.425 -0.803 -0.572 1.00 97.81 79 ALA A CA 1
ATOM 651 C C . ALA A 1 79 ? -10.065 -1.162 0.043 1.00 97.81 79 ALA A C 1
ATOM 653 O O . ALA A 1 79 ? -9.267 -0.262 0.311 1.00 97.81 79 ALA A O 1
ATOM 654 N N . ALA A 1 80 ? -9.768 -2.460 0.191 1.00 98.25 80 ALA A N 1
ATOM 655 C CA . ALA A 1 80 ? -8.482 -2.928 0.709 1.00 98.25 80 ALA A CA 1
ATOM 656 C C . ALA A 1 80 ? -7.307 -2.359 -0.104 1.00 98.25 80 ALA A C 1
ATOM 658 O O . ALA A 1 80 ? -6.396 -1.749 0.459 1.00 98.25 80 ALA A O 1
ATOM 659 N N . LEU A 1 81 ? -7.368 -2.492 -1.431 1.00 98.06 81 LEU A N 1
ATOM 660 C CA . LEU A 1 81 ? -6.315 -2.044 -2.337 1.00 98.06 81 LEU A CA 1
ATOM 661 C C . LEU A 1 81 ? -6.188 -0.516 -2.369 1.00 98.06 81 LEU A C 1
ATOM 663 O O . LEU A 1 81 ? -5.079 0.008 -2.309 1.00 98.06 81 LEU A O 1
ATOM 667 N N . THR A 1 82 ? -7.314 0.201 -2.399 1.00 98.25 82 THR A N 1
ATOM 668 C CA . THR A 1 82 ? -7.332 1.672 -2.377 1.00 98.25 82 THR A CA 1
ATOM 669 C C . THR A 1 82 ? -6.625 2.204 -1.136 1.00 98.25 82 THR A C 1
ATOM 671 O O . THR A 1 82 ? -5.720 3.030 -1.241 1.00 98.25 82 THR A O 1
ATOM 674 N N . ILE A 1 83 ? -6.988 1.692 0.045 1.00 98.38 83 ILE A N 1
ATOM 675 C CA . ILE A 1 83 ? -6.384 2.123 1.308 1.00 98.38 83 ILE A CA 1
ATOM 676 C C . ILE A 1 83 ? -4.901 1.729 1.340 1.00 98.38 83 ILE A C 1
ATOM 678 O O . ILE A 1 83 ? -4.064 2.564 1.687 1.00 98.38 83 ILE A O 1
ATOM 682 N N . ALA A 1 84 ? -4.553 0.510 0.914 1.00 98.62 84 ALA A N 1
ATOM 683 C CA . ALA A 1 84 ? -3.167 0.048 0.852 1.00 98.62 84 ALA A CA 1
ATOM 684 C C . ALA A 1 84 ? -2.284 0.964 -0.016 1.00 98.62 84 ALA A C 1
ATOM 686 O O . ALA A 1 84 ? -1.223 1.390 0.435 1.00 98.62 84 ALA A O 1
ATOM 687 N N . LEU A 1 85 ? -2.740 1.348 -1.211 1.00 98.50 85 LEU A N 1
ATOM 688 C CA . LEU A 1 85 ? -1.996 2.239 -2.110 1.00 98.50 85 LEU A CA 1
ATOM 689 C C . LEU A 1 85 ? -1.851 3.672 -1.568 1.00 98.50 85 LEU A C 1
ATOM 691 O O . LEU A 1 85 ? -0.960 4.397 -1.997 1.00 98.50 85 LEU A O 1
ATOM 695 N N . THR A 1 86 ? -2.689 4.106 -0.620 1.00 98.31 86 THR A N 1
ATOM 696 C CA . THR A 1 86 ? -2.564 5.446 -0.007 1.00 98.31 86 THR A CA 1
ATOM 697 C C . THR A 1 86 ? -1.566 5.507 1.150 1.00 98.31 86 THR A C 1
ATOM 699 O O . THR A 1 86 ? -1.017 6.570 1.441 1.00 98.31 86 THR A O 1
ATOM 702 N N . LEU A 1 87 ? -1.320 4.383 1.829 1.00 98.38 87 LEU A N 1
ATOM 703 C CA . LEU A 1 87 ? -0.555 4.356 3.076 1.00 98.38 87 LEU A CA 1
ATOM 704 C C . LEU A 1 87 ? 0.899 4.838 2.947 1.00 98.38 87 LEU A C 1
ATOM 706 O O . LEU A 1 87 ? 1.318 5.606 3.818 1.00 98.38 87 LEU A O 1
ATOM 710 N N . PRO A 1 88 ? 1.661 4.481 1.895 1.00 98.50 88 PRO A N 1
ATOM 711 C CA . PRO A 1 88 ? 3.010 5.012 1.720 1.00 98.50 88 PRO A CA 1
ATOM 712 C C . PRO A 1 88 ? 3.036 6.545 1.633 1.00 98.50 88 PRO A C 1
ATOM 714 O O . PRO A 1 88 ? 3.838 7.178 2.312 1.00 98.50 88 PRO A O 1
ATOM 717 N N . ASP A 1 89 ? 2.105 7.162 0.891 1.00 98.00 89 ASP A N 1
ATOM 718 C CA . ASP A 1 89 ? 1.985 8.627 0.807 1.00 98.00 89 ASP A CA 1
ATOM 719 C C . ASP A 1 89 ? 1.675 9.261 2.167 1.00 98.00 89 ASP A C 1
ATOM 721 O O . ASP A 1 89 ? 2.246 10.299 2.513 1.00 98.00 89 ASP A O 1
ATOM 725 N N . ILE A 1 90 ? 0.779 8.645 2.949 1.00 97.81 90 ILE A N 1
ATOM 726 C CA . ILE A 1 90 ? 0.445 9.113 4.300 1.00 97.81 90 ILE A CA 1
ATOM 727 C C . ILE A 1 90 ? 1.696 9.070 5.185 1.00 97.81 90 ILE A C 1
ATOM 729 O O . ILE A 1 90 ? 2.001 10.059 5.853 1.00 97.81 90 ILE A O 1
ATOM 733 N N . CYS A 1 91 ? 2.461 7.975 5.157 1.00 98.19 91 CYS A N 1
ATOM 734 C CA . CYS A 1 91 ? 3.729 7.873 5.878 1.00 98.19 91 CYS A CA 1
ATOM 735 C C . CYS A 1 91 ? 4.745 8.935 5.423 1.00 98.19 91 CYS A C 1
ATOM 737 O O . CYS A 1 91 ? 5.310 9.630 6.267 1.00 98.19 91 CYS A O 1
ATOM 739 N N . CYS A 1 92 ? 4.930 9.137 4.115 1.00 97.94 92 CYS A N 1
ATOM 740 C CA . CYS A 1 92 ? 5.817 10.175 3.579 1.00 97.94 92 CYS A CA 1
ATOM 741 C C . CYS A 1 92 ? 5.394 11.590 4.007 1.00 97.94 92 CYS A C 1
ATOM 743 O O . CYS A 1 92 ? 6.239 12.409 4.366 1.00 97.94 92 CYS A O 1
ATOM 745 N N . SER A 1 93 ? 4.090 11.884 4.002 1.00 97.50 93 SER A N 1
ATOM 746 C CA . SER A 1 93 ? 3.536 13.166 4.461 1.00 97.50 93 SER A CA 1
ATOM 747 C C . SER A 1 93 ? 3.720 13.375 5.970 1.00 97.50 93 SER A C 1
ATOM 749 O O . SER A 1 93 ? 3.895 14.503 6.427 1.00 97.50 93 SER A O 1
ATOM 751 N N . LEU A 1 94 ? 3.701 12.303 6.767 1.00 96.94 94 LEU A N 1
ATOM 752 C CA . LEU A 1 94 ? 3.980 12.372 8.203 1.00 96.94 94 LEU A CA 1
ATOM 753 C C . LEU A 1 94 ? 5.454 12.698 8.487 1.00 96.94 94 LEU A C 1
ATOM 755 O O . LEU A 1 94 ? 5.726 13.434 9.437 1.00 96.94 94 LEU A O 1
ATOM 759 N N . GLU A 1 95 ? 6.383 12.199 7.667 1.00 96.00 95 GLU A N 1
ATOM 760 C CA . GLU A 1 95 ? 7.814 12.520 7.770 1.00 96.00 95 GLU A CA 1
ATOM 761 C C . GLU A 1 95 ? 8.134 13.944 7.290 1.00 96.00 95 GLU A C 1
ATOM 763 O O . GLU A 1 95 ? 8.919 14.648 7.924 1.00 96.00 95 GLU A O 1
ATOM 768 N N . ASP A 1 96 ? 7.504 14.401 6.206 1.00 95.50 96 ASP A N 1
ATOM 769 C CA . ASP A 1 96 ? 7.804 15.703 5.609 1.00 95.50 96 ASP A CA 1
ATOM 770 C C . ASP A 1 96 ? 7.369 16.891 6.480 1.00 95.50 96 ASP A C 1
ATOM 772 O O . ASP A 1 96 ? 6.242 16.956 6.975 1.00 95.50 96 ASP A O 1
ATOM 776 N N . GLU A 1 97 ? 8.247 17.888 6.605 1.00 90.31 97 GLU A N 1
ATOM 777 C CA . GLU A 1 97 ? 7.984 19.103 7.381 1.00 90.31 97 GLU A CA 1
ATOM 778 C C . GLU A 1 97 ? 6.742 19.866 6.915 1.00 90.31 97 GLU A C 1
ATOM 780 O O . GLU A 1 97 ? 5.968 20.353 7.739 1.00 90.31 97 GLU A O 1
ATOM 785 N N . ASN A 1 98 ? 6.514 19.894 5.601 1.00 92.56 98 ASN A N 1
ATOM 786 C CA . ASN A 1 98 ? 5.425 20.616 4.955 1.00 92.56 98 ASN A CA 1
ATOM 787 C C . ASN A 1 98 ? 4.239 19.711 4.600 1.00 92.56 98 ASN A C 1
ATOM 789 O O . ASN A 1 98 ? 3.373 20.122 3.825 1.00 92.56 98 ASN A O 1
ATOM 793 N N . ARG A 1 99 ? 4.194 18.478 5.128 1.00 91.38 99 ARG A N 1
ATOM 794 C CA . ARG A 1 99 ? 3.174 17.464 4.812 1.00 91.38 99 ARG A CA 1
ATOM 795 C C . ARG A 1 99 ? 3.110 17.085 3.324 1.00 91.38 99 ARG A C 1
ATOM 797 O O . ARG A 1 99 ? 2.082 16.589 2.857 1.00 91.38 99 ARG A O 1
ATOM 804 N N . ARG A 1 100 ? 4.192 17.286 2.562 1.00 92.75 100 ARG A N 1
ATOM 805 C CA . ARG A 1 100 ? 4.245 17.031 1.115 1.00 92.75 100 ARG A CA 1
ATOM 806 C C . ARG A 1 100 ? 4.838 15.666 0.789 1.00 92.75 100 ARG A C 1
ATOM 808 O O . ARG A 1 100 ? 5.946 15.325 1.209 1.00 92.75 100 ARG A O 1
ATOM 815 N N . THR A 1 101 ? 4.137 14.938 -0.072 1.00 94.81 101 THR A N 1
ATOM 816 C CA . THR A 1 101 ? 4.625 13.712 -0.713 1.00 94.81 101 THR A CA 1
ATOM 817 C C . THR A 1 101 ? 5.042 13.977 -2.165 1.00 94.81 101 THR A C 1
ATOM 819 O O . THR A 1 101 ? 4.719 15.016 -2.744 1.00 94.81 101 THR A O 1
ATOM 822 N N . SER A 1 102 ? 5.788 13.048 -2.750 1.00 96.12 102 SER A N 1
ATOM 823 C CA . SER A 1 102 ? 6.125 13.012 -4.172 1.00 96.12 102 SER A CA 1
ATOM 824 C C . SER A 1 102 ? 6.278 11.559 -4.613 1.00 96.12 102 SER A C 1
ATOM 826 O O . SER A 1 102 ? 6.500 10.684 -3.777 1.00 96.12 102 SER A O 1
ATOM 828 N N . GLY A 1 103 ? 6.225 11.301 -5.923 1.00 95.94 103 GLY A N 1
ATOM 829 C CA . GLY A 1 103 ? 6.433 9.947 -6.445 1.00 95.94 103 GLY A CA 1
ATOM 830 C C . GLY A 1 103 ? 7.765 9.336 -6.032 1.00 95.94 103 GLY A C 1
ATOM 831 O O . GLY A 1 103 ? 7.814 8.176 -5.644 1.00 95.94 103 GLY A O 1
ATOM 832 N N . LYS A 1 104 ? 8.819 10.158 -5.986 1.00 96.19 104 LYS A N 1
ATOM 833 C CA . LYS A 1 104 ? 10.128 9.746 -5.477 1.00 96.19 104 LYS A CA 1
ATOM 834 C C . LYS A 1 104 ? 10.065 9.312 -4.009 1.00 96.19 104 LYS A C 1
ATOM 836 O O . LYS A 1 104 ? 10.535 8.231 -3.682 1.00 96.19 104 LYS A O 1
ATOM 841 N N . LYS A 1 105 ? 9.441 10.112 -3.135 1.00 97.94 105 LYS A N 1
ATOM 842 C CA . LYS A 1 105 ? 9.314 9.766 -1.709 1.00 97.94 105 LYS A CA 1
ATOM 843 C C . LYS A 1 105 ? 8.498 8.492 -1.503 1.00 97.94 105 LYS A C 1
ATOM 845 O O . LYS A 1 105 ? 8.874 7.663 -0.681 1.00 97.94 105 LYS A O 1
ATOM 850 N N . TYR A 1 106 ? 7.411 8.332 -2.260 1.00 98.38 106 TYR A N 1
ATOM 851 C CA . TYR A 1 106 ? 6.608 7.112 -2.246 1.00 98.38 106 TYR A CA 1
ATOM 852 C C . TYR A 1 106 ? 7.455 5.900 -2.641 1.00 98.38 106 TYR A C 1
ATOM 854 O O . TYR A 1 106 ? 7.468 4.904 -1.921 1.00 98.38 106 TYR A O 1
ATOM 862 N N . ALA A 1 107 ? 8.166 5.987 -3.770 1.00 97.81 107 ALA A N 1
ATOM 863 C CA . ALA A 1 107 ? 8.987 4.898 -4.286 1.00 97.81 107 ALA A CA 1
ATOM 864 C C . ALA A 1 107 ? 10.091 4.512 -3.291 1.00 97.81 107 ALA A C 1
ATOM 866 O O . ALA A 1 107 ? 10.248 3.336 -2.975 1.00 97.81 107 ALA A O 1
ATOM 867 N N . GLU A 1 108 ? 10.779 5.498 -2.707 1.00 98.06 108 GLU A N 1
ATOM 868 C CA . GLU A 1 108 ? 11.796 5.292 -1.669 1.00 98.06 108 GLU A CA 1
ATOM 869 C C . GLU A 1 108 ? 11.212 4.636 -0.410 1.00 98.06 108 GLU A C 1
ATOM 871 O O . GLU A 1 108 ? 11.806 3.705 0.142 1.00 98.06 108 GLU A O 1
ATOM 876 N N . TRP A 1 109 ? 10.030 5.075 0.035 1.00 98.62 109 TRP A N 1
ATOM 877 C CA . TRP A 1 109 ? 9.336 4.454 1.163 1.00 98.62 109 TRP A CA 1
ATOM 878 C C . TRP A 1 109 ? 8.984 2.997 0.853 1.00 98.62 109 TRP A C 1
ATOM 880 O O . TRP A 1 109 ? 9.275 2.104 1.653 1.00 98.62 109 TRP A O 1
ATOM 890 N N . PHE A 1 110 ? 8.402 2.738 -0.320 1.00 98.69 110 PHE A N 1
ATOM 891 C CA . PHE A 1 110 ? 8.023 1.392 -0.735 1.00 98.69 110 PHE A CA 1
ATOM 892 C C . PHE A 1 110 ? 9.251 0.489 -0.809 1.00 98.69 110 PHE A C 1
ATOM 894 O O . PHE A 1 110 ? 9.259 -0.589 -0.214 1.00 98.69 110 PHE A O 1
ATOM 901 N N . GLN A 1 111 ? 10.321 0.951 -1.454 1.00 97.62 111 GLN A N 1
ATOM 902 C CA . GLN A 1 111 ? 11.563 0.200 -1.579 1.00 97.62 111 GLN A CA 1
ATOM 903 C C . GLN A 1 111 ? 12.147 -0.146 -0.205 1.00 97.62 111 GLN A C 1
ATOM 905 O O . GLN A 1 111 ? 12.534 -1.293 0.028 1.00 97.62 111 GLN A O 1
ATOM 910 N N . LYS A 1 112 ? 12.149 0.814 0.730 1.00 98.38 112 LYS A N 1
ATOM 911 C CA . LYS A 1 112 ? 12.677 0.617 2.084 1.00 98.38 112 LYS A CA 1
ATOM 912 C C . LYS A 1 112 ? 11.876 -0.414 2.884 1.00 98.38 112 LYS A C 1
ATOM 914 O O . LYS A 1 112 ? 12.471 -1.290 3.510 1.00 98.38 112 LYS A O 1
ATOM 919 N N . TYR A 1 113 ? 10.550 -0.295 2.921 1.00 98.50 113 TYR A N 1
ATOM 920 C CA . TYR A 1 113 ? 9.725 -1.065 3.863 1.00 98.50 113 TYR A CA 1
ATOM 921 C C . TYR A 1 113 ? 9.065 -2.307 3.256 1.00 98.50 113 TYR A C 1
ATOM 923 O O . TYR A 1 113 ? 8.663 -3.208 3.994 1.00 98.50 113 TYR A O 1
ATOM 931 N N . VAL A 1 114 ? 8.951 -2.370 1.930 1.00 98.38 114 VAL A N 1
ATOM 932 C CA . VAL A 1 114 ? 8.179 -3.398 1.218 1.00 98.38 114 VAL A CA 1
ATOM 933 C C . VAL A 1 114 ? 8.990 -4.068 0.107 1.00 98.38 114 VAL A C 1
ATOM 935 O O . VAL A 1 114 ? 8.811 -5.265 -0.107 1.00 98.38 114 VAL A O 1
ATOM 938 N N . GLY A 1 115 ? 9.925 -3.356 -0.533 1.00 96.44 115 GLY A N 1
ATOM 939 C CA . GLY A 1 115 ? 10.656 -3.809 -1.727 1.00 96.44 115 GLY A CA 1
ATOM 940 C C . GLY A 1 115 ? 11.256 -5.212 -1.610 1.00 96.44 115 GLY A C 1
ATOM 941 O O . GLY A 1 115 ? 11.068 -6.035 -2.498 1.00 96.44 115 GLY A O 1
ATOM 942 N N . SER A 1 116 ? 11.845 -5.554 -0.457 1.00 95.62 116 SER A N 1
ATOM 943 C CA . SER A 1 116 ? 12.405 -6.898 -0.202 1.00 95.62 116 SER A CA 1
ATOM 944 C C . SER A 1 116 ? 11.420 -8.067 -0.372 1.00 95.62 116 SER A C 1
ATOM 946 O O . SER A 1 116 ? 11.852 -9.209 -0.497 1.00 95.62 116 SER A O 1
ATOM 948 N N . LYS A 1 117 ? 10.102 -7.820 -0.354 1.00 96.25 117 LYS A N 1
ATOM 949 C CA . LYS A 1 117 ? 9.061 -8.838 -0.584 1.00 96.25 117 LYS A CA 1
ATOM 950 C C . LYS A 1 117 ? 8.824 -9.134 -2.059 1.00 96.25 117 LYS A C 1
ATOM 952 O O . LYS A 1 117 ? 8.271 -10.181 -2.373 1.00 96.25 117 LYS A O 1
ATOM 957 N N . TYR A 1 118 ? 9.265 -8.240 -2.935 1.00 95.81 118 TYR A N 1
ATOM 958 C CA . TYR A 1 118 ? 9.136 -8.346 -4.384 1.00 95.81 118 TYR A CA 1
ATOM 959 C C . TYR A 1 118 ? 10.498 -8.418 -5.068 1.00 95.81 118 TYR A C 1
ATOM 961 O O . TYR A 1 118 ? 10.616 -8.140 -6.255 1.00 95.81 118 TYR A O 1
ATOM 969 N N . THR A 1 119 ? 11.531 -8.819 -4.332 1.00 93.50 119 THR A N 1
ATOM 970 C CA . THR A 1 119 ? 12.860 -9.089 -4.871 1.00 93.50 119 THR A CA 1
ATOM 971 C C . THR A 1 119 ? 13.223 -10.530 -4.551 1.00 93.50 119 THR A C 1
ATOM 973 O O . THR A 1 119 ? 13.093 -10.976 -3.412 1.00 93.50 119 THR A O 1
ATOM 976 N N . SER A 1 120 ? 13.649 -11.298 -5.547 1.00 89.75 120 SER A N 1
ATOM 977 C CA . SER A 1 120 ? 14.088 -12.683 -5.354 1.00 89.75 120 SER A CA 1
ATOM 978 C C . SER A 1 120 ? 15.270 -13.009 -6.245 1.00 89.75 120 SER A C 1
ATOM 980 O O . SER A 1 120 ? 15.439 -12.433 -7.311 1.00 89.75 120 SER A O 1
ATOM 982 N N . LYS A 1 121 ? 16.089 -13.965 -5.810 1.00 88.50 121 LYS A N 1
ATOM 983 C CA . LYS A 1 121 ? 17.201 -14.482 -6.608 1.00 88.50 121 LYS A CA 1
ATOM 984 C C . LYS A 1 121 ? 16.735 -15.709 -7.377 1.00 88.50 121 LYS A C 1
ATOM 986 O O . LYS A 1 121 ? 16.390 -16.711 -6.752 1.00 88.50 121 LYS A O 1
ATOM 991 N N . ILE A 1 122 ? 16.713 -15.623 -8.702 1.00 81.62 122 ILE A N 1
ATOM 992 C CA . ILE A 1 122 ? 16.133 -16.647 -9.580 1.00 81.62 122 ILE A CA 1
ATOM 993 C C . ILE A 1 122 ? 17.225 -17.253 -10.467 1.00 81.62 122 ILE A C 1
ATOM 995 O O . ILE A 1 122 ? 18.206 -16.600 -10.821 1.00 81.62 122 ILE A O 1
ATOM 999 N N . GLY A 1 123 ? 17.055 -18.531 -10.812 1.00 79.19 123 GLY A N 1
ATOM 1000 C CA . GLY A 1 123 ? 17.949 -19.260 -11.708 1.00 79.19 123 GLY A CA 1
ATOM 1001 C C . GLY A 1 123 ? 19.239 -19.753 -11.046 1.00 79.19 123 GLY A C 1
ATOM 1002 O O . GLY A 1 123 ? 19.506 -19.509 -9.868 1.00 79.19 123 GLY A O 1
ATOM 1003 N N . HIS A 1 124 ? 20.046 -20.475 -11.827 1.00 75.38 124 HIS A N 1
ATOM 1004 C CA . HIS A 1 124 ? 21.307 -21.064 -11.363 1.00 75.38 124 HIS A CA 1
ATOM 1005 C C . HIS A 1 124 ? 22.321 -20.010 -10.903 1.00 75.38 124 HIS A C 1
ATOM 1007 O O . HIS A 1 124 ? 23.037 -20.229 -9.928 1.00 75.38 124 HIS A O 1
ATOM 1013 N N . GLU A 1 125 ? 22.331 -18.850 -11.558 1.00 79.81 125 GLU A N 1
ATOM 1014 C CA . GLU A 1 125 ? 23.240 -17.741 -11.255 1.00 79.81 125 GLU A CA 1
ATOM 1015 C C . GLU A 1 125 ? 22.757 -16.862 -10.092 1.00 79.81 125 GLU A C 1
ATOM 1017 O O . GLU A 1 125 ? 23.468 -15.954 -9.669 1.00 79.81 125 GLU A O 1
ATOM 1022 N N . LYS A 1 126 ? 21.567 -17.145 -9.531 1.00 82.38 126 LYS A N 1
ATOM 1023 C CA . LYS A 1 126 ? 20.945 -16.356 -8.454 1.00 82.38 126 LYS A CA 1
ATOM 1024 C C . LYS A 1 126 ? 20.864 -14.863 -8.795 1.00 82.38 126 LYS A C 1
ATOM 1026 O O . LYS A 1 126 ? 21.054 -14.021 -7.912 1.00 82.38 126 LYS A O 1
ATOM 1031 N N . ALA A 1 127 ? 20.574 -14.555 -10.058 1.00 84.25 127 ALA A N 1
ATOM 1032 C CA . ALA A 1 127 ? 20.384 -13.189 -10.515 1.00 84.25 127 ALA A CA 1
ATOM 1033 C C . ALA A 1 127 ? 19.226 -12.555 -9.737 1.00 84.25 127 ALA A C 1
ATOM 1035 O O . ALA A 1 127 ? 18.169 -13.169 -9.556 1.00 84.25 127 ALA A O 1
ATOM 1036 N N . GLU A 1 128 ? 19.449 -11.348 -9.226 1.00 88.12 128 GLU A N 1
ATOM 1037 C CA . GLU A 1 128 ? 18.418 -10.606 -8.515 1.00 88.12 128 GLU A CA 1
ATOM 1038 C C . GLU A 1 128 ? 17.350 -10.153 -9.509 1.00 88.12 128 GLU A C 1
ATOM 1040 O O . GLU A 1 128 ? 17.639 -9.499 -10.505 1.00 88.12 128 GLU A O 1
ATOM 1045 N N . THR A 1 129 ? 16.112 -10.554 -9.253 1.00 88.81 129 THR A N 1
ATOM 1046 C CA . THR A 1 129 ? 14.934 -10.183 -10.029 1.00 88.81 129 THR A CA 1
ATOM 1047 C C . THR A 1 129 ? 14.022 -9.358 -9.137 1.00 88.81 129 THR A C 1
ATOM 1049 O O . THR A 1 129 ? 13.628 -9.809 -8.057 1.00 88.81 129 THR A O 1
ATOM 1052 N N . ILE A 1 130 ? 13.696 -8.150 -9.588 1.00 92.38 130 ILE A N 1
ATOM 1053 C CA . ILE A 1 130 ? 12.722 -7.267 -8.951 1.00 92.38 130 ILE A CA 1
ATOM 1054 C C . ILE A 1 130 ? 11.403 -7.450 -9.698 1.00 92.38 130 ILE A C 1
ATOM 1056 O O . ILE A 1 130 ? 11.324 -7.183 -10.890 1.00 92.38 130 ILE A O 1
ATOM 1060 N N . PHE A 1 131 ? 10.387 -7.951 -9.003 1.00 94.19 131 PHE A N 1
ATOM 1061 C CA . PHE A 1 131 ? 9.046 -8.141 -9.549 1.00 94.19 131 PHE A CA 1
ATOM 1062 C C . PHE A 1 131 ? 8.204 -6.872 -9.487 1.00 94.19 131 PHE A C 1
ATOM 1064 O O . PHE A 1 131 ? 7.359 -6.671 -10.345 1.00 94.19 131 PHE A O 1
ATOM 1071 N N . LEU A 1 132 ? 8.390 -6.066 -8.439 1.00 96.25 132 LEU A N 1
ATOM 1072 C CA . LEU A 1 132 ? 7.673 -4.812 -8.235 1.00 96.25 132 LEU A CA 1
ATOM 1073 C C . LEU A 1 132 ? 8.597 -3.799 -7.568 1.00 96.25 132 LEU A C 1
ATOM 1075 O O . LEU A 1 132 ? 8.965 -3.957 -6.400 1.00 96.25 132 LEU A O 1
ATOM 1079 N N . SER A 1 133 ? 8.938 -2.751 -8.305 1.00 95.69 133 SER A N 1
ATOM 1080 C CA . SER A 1 133 ? 9.686 -1.604 -7.795 1.00 95.69 133 SER A CA 1
ATOM 1081 C C . SER A 1 133 ? 8.797 -0.581 -7.081 1.00 95.69 133 SER A C 1
ATOM 1083 O O . SER A 1 133 ? 7.564 -0.598 -7.171 1.00 95.69 133 SER A O 1
ATOM 1085 N N . GLY A 1 134 ? 9.432 0.348 -6.361 1.00 96.75 134 GLY A N 1
ATOM 1086 C CA . GLY A 1 134 ? 8.733 1.489 -5.770 1.00 96.75 134 GLY A CA 1
ATOM 1087 C C . GLY A 1 134 ? 8.120 2.411 -6.825 1.00 96.75 134 GLY A C 1
ATOM 1088 O O . GLY A 1 134 ? 7.018 2.922 -6.623 1.00 96.75 134 GLY A O 1
ATOM 1089 N N . GLU A 1 135 ? 8.800 2.588 -7.956 1.00 96.81 135 GLU A N 1
ATOM 1090 C CA . GLU A 1 135 ? 8.362 3.384 -9.099 1.00 96.81 135 GLU A CA 1
ATOM 1091 C C . GLU A 1 135 ? 7.124 2.774 -9.762 1.00 96.81 135 GLU A C 1
ATOM 1093 O O . GLU A 1 135 ? 6.130 3.478 -9.950 1.00 96.81 135 GLU A O 1
ATOM 1098 N N . GLU A 1 136 ? 7.132 1.466 -10.039 1.00 96.81 136 GLU A N 1
ATOM 1099 C CA . GLU A 1 136 ? 5.964 0.746 -10.566 1.00 96.81 136 GLU A CA 1
ATOM 1100 C C . GLU A 1 136 ? 4.794 0.777 -9.578 1.00 96.81 136 GLU A C 1
ATOM 1102 O O . GLU A 1 136 ? 3.650 1.012 -9.971 1.00 96.81 136 GLU A O 1
ATOM 1107 N N . CYS A 1 137 ? 5.054 0.610 -8.275 1.00 97.81 137 CYS A N 1
ATOM 1108 C CA . CYS A 1 137 ? 3.996 0.704 -7.272 1.00 97.81 137 CYS A CA 1
ATOM 1109 C C . CYS A 1 137 ? 3.415 2.127 -7.175 1.00 97.81 137 CYS A C 1
ATOM 1111 O O . CYS A 1 137 ? 2.209 2.280 -6.957 1.00 97.81 137 CYS A O 1
ATOM 1113 N N . PHE A 1 138 ? 4.233 3.171 -7.345 1.00 97.75 138 PHE A N 1
ATOM 1114 C CA . PHE A 1 138 ? 3.743 4.549 -7.414 1.00 97.75 138 PHE A CA 1
ATOM 1115 C C . PHE A 1 138 ? 2.930 4.797 -8.691 1.00 97.75 138 PHE A C 1
ATOM 1117 O O . PHE A 1 138 ? 1.865 5.416 -8.634 1.00 97.75 138 PHE A O 1
ATOM 1124 N N . ALA A 1 139 ? 3.395 4.289 -9.832 1.00 97.38 139 ALA A N 1
ATOM 1125 C CA . ALA A 1 139 ? 2.678 4.364 -11.100 1.00 97.38 139 ALA A CA 1
ATOM 1126 C C . ALA A 1 139 ? 1.304 3.677 -11.006 1.00 97.38 139 ALA A C 1
ATOM 1128 O O . ALA A 1 139 ? 0.283 4.248 -11.404 1.00 97.38 139 ALA A O 1
ATOM 1129 N N . LEU A 1 140 ? 1.249 2.503 -10.370 1.00 97.94 140 LEU A N 1
ATOM 1130 C CA . LEU A 1 140 ? 0.005 1.804 -10.057 1.00 97.94 140 LEU A CA 1
ATOM 1131 C C . LEU A 1 140 ? -0.909 2.630 -9.163 1.00 97.94 140 LEU A C 1
ATOM 1133 O O . LEU A 1 140 ? -2.088 2.779 -9.457 1.00 97.94 140 LEU A O 1
ATOM 1137 N N . ARG A 1 141 ? -0.382 3.209 -8.083 1.00 97.56 141 ARG A N 1
ATOM 1138 C CA . ARG A 1 141 ? -1.154 4.105 -7.216 1.00 97.56 141 ARG A CA 1
ATOM 1139 C C . ARG A 1 141 ? -1.778 5.236 -8.034 1.00 97.56 141 ARG A C 1
ATOM 1141 O O . ARG A 1 141 ? -2.956 5.537 -7.855 1.00 97.56 141 ARG A O 1
ATOM 1148 N N . CYS A 1 142 ? -1.012 5.885 -8.911 1.00 96.00 142 CYS A N 1
ATOM 1149 C CA . CYS A 1 142 ? -1.498 7.006 -9.714 1.00 96.00 142 CYS A CA 1
ATOM 1150 C C . CYS A 1 142 ? -2.607 6.595 -10.685 1.00 96.00 142 CYS A C 1
ATOM 1152 O O . CYS A 1 142 ? -3.658 7.235 -10.728 1.00 96.00 142 CYS A O 1
ATOM 1154 N N . THR A 1 143 ? -2.391 5.520 -11.432 1.00 96.25 143 THR A N 1
ATOM 1155 C CA . THR A 1 143 ? -3.342 5.018 -12.433 1.00 96.25 143 THR A CA 1
ATOM 1156 C C . THR A 1 143 ? -4.597 4.458 -11.780 1.00 96.25 143 THR A C 1
ATOM 1158 O O . THR A 1 143 ? -5.706 4.822 -12.171 1.00 96.25 143 THR A O 1
ATOM 1161 N N . TYR A 1 144 ? -4.445 3.683 -10.712 1.00 96.44 144 TYR A N 1
ATOM 1162 C CA . TYR A 1 144 ? -5.563 3.070 -10.013 1.00 96.44 144 TYR A CA 1
ATOM 1163 C C . TYR A 1 144 ? -6.437 4.113 -9.308 1.00 96.44 144 TYR A C 1
ATOM 1165 O O . TYR A 1 144 ? -7.653 4.112 -9.480 1.00 96.44 144 TYR A O 1
ATOM 1173 N N . LEU A 1 145 ? -5.837 5.050 -8.561 1.00 95.12 145 LEU A N 1
ATOM 1174 C CA . LEU A 1 145 ? -6.599 6.014 -7.757 1.00 95.12 145 LEU A CA 1
ATOM 1175 C C . LEU A 1 145 ? -7.143 7.204 -8.558 1.00 95.12 145 LEU A C 1
ATOM 1177 O O . LEU A 1 145 ? -8.221 7.692 -8.230 1.00 95.12 145 LEU A O 1
ATOM 1181 N N . HIS A 1 146 ? -6.422 7.690 -9.577 1.00 91.75 146 HIS A N 1
ATOM 1182 C CA . HIS A 1 146 ? -6.839 8.890 -10.329 1.00 91.75 146 HIS A CA 1
ATOM 1183 C C . HIS A 1 146 ? -7.471 8.585 -11.679 1.00 91.75 146 HIS A C 1
ATOM 1185 O O . HIS A 1 146 ? -8.216 9.415 -12.193 1.00 91.75 146 HIS A O 1
ATOM 1191 N N . LYS A 1 147 ? -7.166 7.426 -12.270 1.00 93.81 147 LYS A N 1
ATOM 1192 C CA . LYS A 1 147 ? -7.675 7.048 -13.595 1.00 93.81 147 LYS A CA 1
ATOM 1193 C C . LYS A 1 147 ? -8.598 5.827 -13.556 1.00 93.81 147 LYS A C 1
ATOM 1195 O O . LYS A 1 147 ? -9.285 5.584 -14.540 1.00 93.81 147 LYS A O 1
ATOM 1200 N N . GLY A 1 148 ? -8.629 5.068 -12.456 1.00 92.00 148 GLY A N 1
ATOM 1201 C CA . GLY A 1 148 ? -9.429 3.844 -12.344 1.00 92.00 148 GLY A CA 1
ATOM 1202 C C . GLY A 1 148 ? -8.959 2.714 -13.267 1.00 92.00 148 GLY A C 1
ATOM 1203 O O . GLY A 1 148 ? -9.753 1.845 -13.616 1.00 92.00 148 GLY A O 1
ATOM 1204 N N . ILE A 1 149 ? -7.692 2.739 -13.693 1.00 93.50 149 ILE A N 1
ATOM 1205 C CA . ILE A 1 149 ? -7.084 1.730 -14.574 1.00 93.50 149 ILE A CA 1
ATOM 1206 C C . ILE A 1 149 ? -5.818 1.161 -13.934 1.00 93.50 149 ILE A C 1
ATOM 1208 O O . ILE A 1 149 ? -5.338 1.665 -12.925 1.00 93.50 149 ILE A O 1
ATOM 1212 N N . ASN A 1 150 ? -5.254 0.130 -14.552 1.00 91.44 150 ASN A N 1
ATOM 1213 C CA . ASN A 1 150 ? -4.083 -0.587 -14.052 1.00 91.44 150 ASN A CA 1
ATOM 1214 C C . ASN A 1 150 ? -2.952 -0.763 -15.086 1.00 91.44 150 ASN A C 1
ATOM 1216 O O . ASN A 1 150 ? -2.029 -1.551 -14.874 1.00 91.44 150 ASN A O 1
ATOM 1220 N N . HIS A 1 151 ? -3.040 -0.020 -16.190 1.00 94.38 151 HIS A N 1
ATOM 1221 C CA . HIS A 1 151 ? -1.963 0.193 -17.159 1.00 94.38 151 HIS A CA 1
ATOM 1222 C C . HIS A 1 151 ? -1.060 1.298 -16.620 1.00 94.38 151 HIS A C 1
ATOM 1224 O O . HIS A 1 151 ? -1.560 2.384 -16.309 1.00 94.38 151 HIS A O 1
ATOM 1230 N N . ILE A 1 152 ? 0.223 0.997 -16.436 1.00 94.12 152 ILE A N 1
ATOM 1231 C CA . ILE A 1 152 ? 1.183 1.861 -15.743 1.00 94.12 152 ILE A CA 1
ATOM 1232 C C . ILE A 1 152 ? 2.241 2.450 -16.674 1.00 94.12 152 ILE A C 1
ATOM 1234 O O . ILE A 1 152 ? 2.880 3.424 -16.287 1.00 94.12 152 ILE A O 1
ATOM 1238 N N . GLU A 1 153 ? 2.387 1.926 -17.893 1.00 87.38 153 GLU A N 1
ATOM 1239 C CA . GLU A 1 153 ? 3.472 2.246 -18.829 1.00 87.38 153 GLU A CA 1
ATOM 1240 C C . GLU A 1 153 ? 3.573 3.738 -19.195 1.00 87.38 153 GLU A C 1
ATOM 1242 O O . GLU A 1 153 ? 4.667 4.256 -19.407 1.00 87.38 153 GLU A O 1
ATOM 1247 N N . ASP A 1 154 ? 2.448 4.459 -19.200 1.00 87.12 154 ASP A N 1
ATOM 1248 C CA . ASP A 1 154 ? 2.395 5.884 -19.553 1.00 87.12 154 ASP A CA 1
ATOM 1249 C C . ASP A 1 154 ? 2.725 6.824 -18.378 1.00 87.12 154 ASP A C 1
ATOM 1251 O O . ASP A 1 154 ? 2.728 8.057 -18.518 1.00 87.12 154 ASP A O 1
ATOM 1255 N N . GLU A 1 155 ? 2.957 6.283 -17.180 1.00 92.44 155 GLU A N 1
ATOM 1256 C CA . GLU A 1 155 ? 3.248 7.101 -16.011 1.00 92.44 155 GLU A CA 1
ATOM 1257 C C . GLU A 1 155 ? 4.637 7.726 -16.094 1.00 92.44 155 GLU A C 1
ATOM 1259 O O . GLU A 1 155 ? 5.653 7.076 -16.321 1.00 92.44 155 GLU A O 1
ATOM 1264 N N . LYS A 1 156 ? 4.701 9.036 -15.825 1.00 90.00 156 LYS A N 1
ATOM 1265 C CA . LYS A 1 156 ? 5.930 9.828 -15.992 1.00 90.00 156 LYS A CA 1
ATOM 1266 C C . LYS A 1 156 ? 7.114 9.306 -15.179 1.00 90.00 156 LYS A C 1
ATOM 1268 O O . LYS A 1 156 ? 8.247 9.555 -15.574 1.00 90.00 156 LYS A O 1
ATOM 1273 N N . ILE A 1 157 ? 6.852 8.643 -14.051 1.00 90.25 157 ILE A N 1
ATOM 1274 C CA . ILE A 1 157 ? 7.898 8.077 -13.192 1.00 90.25 157 ILE A CA 1
ATOM 1275 C C . ILE A 1 157 ? 8.634 6.905 -13.862 1.00 90.25 157 ILE A C 1
ATOM 1277 O O . ILE A 1 157 ? 9.757 6.616 -13.475 1.00 90.25 157 ILE A O 1
ATOM 1281 N N . LEU A 1 158 ? 8.031 6.271 -14.876 1.00 91.62 158 LEU A N 1
ATOM 1282 C CA . LEU A 1 158 ? 8.581 5.110 -15.579 1.00 91.62 158 LEU A CA 1
ATOM 1283 C C . LEU A 1 158 ? 9.277 5.459 -16.901 1.00 91.62 158 LEU A C 1
ATOM 1285 O O . LEU A 1 158 ? 9.746 4.561 -17.587 1.00 91.62 158 LEU A O 1
ATOM 1289 N N . LYS A 1 159 ? 9.373 6.743 -17.276 1.00 84.94 159 LYS A N 1
ATOM 1290 C CA . LYS A 1 159 ? 9.915 7.159 -18.586 1.00 84.94 159 LYS A CA 1
ATOM 1291 C C . LYS A 1 159 ? 11.320 6.637 -18.891 1.00 84.94 159 LYS A C 1
ATOM 1293 O O . LYS A 1 159 ? 11.611 6.379 -20.052 1.00 84.94 159 LYS A O 1
ATOM 1298 N N . ASP A 1 160 ? 12.144 6.487 -17.859 1.00 79.06 160 ASP A N 1
ATOM 1299 C CA . ASP A 1 160 ? 13.521 5.994 -17.961 1.00 79.06 160 ASP A CA 1
ATOM 1300 C C . ASP A 1 160 ? 13.669 4.587 -17.343 1.00 79.06 160 ASP A C 1
ATOM 1302 O O . ASP A 1 160 ? 14.778 4.135 -17.064 1.00 79.06 160 ASP A O 1
ATOM 1306 N N . TYR A 1 161 ? 12.550 3.904 -17.068 1.00 78.62 161 TYR A N 1
ATOM 1307 C CA . TYR A 1 161 ? 12.526 2.603 -16.404 1.00 78.62 161 TYR A CA 1
ATOM 1308 C C . TYR A 1 161 ? 12.503 1.474 -17.441 1.00 78.62 161 TYR A C 1
ATOM 1310 O O . TYR A 1 161 ? 11.461 1.143 -18.008 1.00 78.62 161 TYR A O 1
ATOM 1318 N N . GLU A 1 162 ? 13.665 0.879 -17.709 1.00 75.12 162 GLU A N 1
ATOM 1319 C CA . GLU A 1 162 ? 13.780 -0.237 -18.651 1.00 75.12 162 GLU A CA 1
ATOM 1320 C C . GLU A 1 162 ? 13.355 -1.569 -18.018 1.00 75.12 162 GLU A C 1
ATOM 1322 O O . GLU A 1 162 ? 13.722 -1.891 -16.889 1.00 75.12 162 GLU A O 1
ATOM 1327 N N . GLY A 1 163 ? 12.606 -2.380 -18.772 1.00 72.00 163 GLY A N 1
ATOM 1328 C CA . GLY A 1 163 ? 12.270 -3.755 -18.381 1.00 72.00 163 GLY A CA 1
ATOM 1329 C C . GLY A 1 163 ? 11.193 -3.898 -17.299 1.00 72.00 163 GLY A C 1
ATOM 1330 O O . GLY A 1 163 ? 10.988 -5.009 -16.813 1.00 72.00 163 GLY A O 1
ATOM 1331 N N . GLY A 1 164 ? 10.507 -2.810 -16.934 1.00 81.12 164 GLY A N 1
ATOM 1332 C CA . GLY A 1 164 ? 9.367 -2.840 -16.018 1.00 81.12 164 GLY A CA 1
ATOM 1333 C C . GLY A 1 164 ? 8.105 -3.460 -16.619 1.00 81.12 164 GLY A C 1
ATOM 1334 O O . GLY A 1 164 ? 8.017 -3.763 -17.811 1.00 81.12 164 GLY A O 1
ATOM 1335 N N . SER A 1 165 ? 7.103 -3.642 -15.768 1.00 89.62 165 SER A N 1
ATOM 1336 C CA . SER A 1 165 ? 5.785 -4.132 -16.159 1.00 89.62 165 SER A CA 1
ATOM 1337 C C . SER A 1 165 ? 5.002 -3.036 -16.877 1.00 89.62 165 SER A C 1
ATOM 1339 O O . SER A 1 165 ? 4.974 -1.890 -16.438 1.00 89.62 165 SER A O 1
ATOM 1341 N N . ASN A 1 166 ? 4.285 -3.398 -17.938 1.00 91.31 166 ASN A N 1
ATOM 1342 C CA . ASN A 1 166 ? 3.343 -2.484 -18.584 1.00 91.31 166 ASN A CA 1
ATOM 1343 C C . ASN A 1 166 ? 2.072 -2.366 -17.740 1.00 91.31 166 ASN A C 1
ATOM 1345 O O . ASN A 1 166 ? 1.499 -1.302 -17.564 1.00 91.31 166 ASN A O 1
ATOM 1349 N N . LYS A 1 167 ? 1.633 -3.483 -17.161 1.00 94.50 167 LYS A N 1
ATOM 1350 C CA . LYS A 1 167 ? 0.351 -3.582 -16.471 1.00 94.50 167 LYS A CA 1
ATOM 1351 C C . LYS A 1 167 ? 0.498 -4.367 -15.182 1.00 94.50 167 LYS A C 1
ATOM 1353 O O . LYS A 1 167 ? 1.224 -5.361 -15.150 1.00 94.50 167 LYS A O 1
ATOM 1358 N N . ILE A 1 168 ? -0.235 -3.960 -14.150 1.00 97.31 168 ILE A N 1
ATOM 1359 C CA . ILE A 1 168 ? -0.304 -4.700 -12.888 1.00 97.31 168 ILE A CA 1
ATOM 1360 C C . ILE A 1 168 ? -1.732 -5.178 -12.651 1.00 97.31 168 ILE A C 1
ATOM 1362 O O . ILE A 1 168 ? -2.684 -4.406 -12.650 1.00 97.31 168 ILE A O 1
ATOM 1366 N N . GLU A 1 169 ? -1.889 -6.474 -12.441 1.00 96.81 169 GLU A N 1
ATOM 13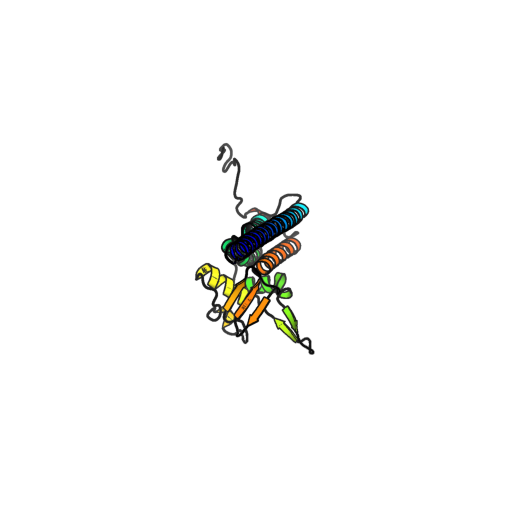67 C CA . GLU A 1 169 ? -3.166 -7.137 -12.223 1.00 96.81 169 GLU A CA 1
ATOM 1368 C C . GLU A 1 169 ? -3.189 -7.809 -10.853 1.00 96.81 169 GLU A C 1
ATOM 1370 O O . GLU A 1 169 ? -2.164 -8.257 -10.336 1.00 96.81 169 GLU A O 1
ATOM 1375 N N . PHE A 1 170 ? -4.379 -7.906 -10.265 1.00 97.38 170 PHE A N 1
ATOM 1376 C CA . PHE A 1 170 ? -4.563 -8.513 -8.952 1.00 97.38 170 PHE A CA 1
ATOM 1377 C C . PHE A 1 170 ? -5.433 -9.758 -9.038 1.00 97.38 170 PHE A C 1
ATOM 1379 O O . PHE A 1 170 ? -6.494 -9.742 -9.658 1.00 97.38 170 PHE A O 1
ATOM 1386 N N . MET A 1 171 ? -5.021 -10.823 -8.349 1.00 96.06 171 MET A N 1
ATOM 1387 C CA . MET A 1 171 ? -5.862 -12.003 -8.149 1.00 96.06 171 MET A CA 1
ATOM 1388 C C . MET A 1 171 ? -6.155 -12.181 -6.663 1.00 96.06 171 MET A C 1
ATOM 1390 O O . MET A 1 171 ? -5.256 -12.077 -5.824 1.00 96.06 171 MET A O 1
ATOM 1394 N N . ALA A 1 172 ? -7.419 -12.460 -6.341 1.00 92.19 172 ALA A N 1
ATOM 1395 C CA . ALA A 1 172 ? -7.821 -12.818 -4.982 1.00 92.19 172 ALA A CA 1
ATOM 1396 C C . ALA A 1 172 ? -7.168 -14.142 -4.555 1.00 92.19 172 ALA A C 1
ATOM 1398 O O . ALA A 1 172 ? -6.666 -14.260 -3.440 1.00 92.19 172 ALA A O 1
ATOM 1399 N N . GLU A 1 173 ? -7.091 -15.100 -5.482 1.00 90.25 173 GLU A N 1
ATOM 1400 C CA . GLU A 1 173 ? -6.520 -16.420 -5.245 1.00 90.25 173 GLU A CA 1
ATOM 1401 C C . GLU A 1 173 ? -5.439 -16.746 -6.274 1.00 90.25 173 GLU A C 1
ATOM 1403 O O . GLU A 1 173 ? -5.659 -16.707 -7.483 1.00 90.25 173 GLU A O 1
ATOM 1408 N N . MET A 1 174 ? -4.251 -17.065 -5.768 1.00 91.38 174 MET A N 1
ATOM 1409 C CA . MET A 1 174 ? -3.141 -17.633 -6.524 1.00 91.38 174 MET A CA 1
ATOM 1410 C C . MET A 1 174 ? -2.186 -18.358 -5.564 1.00 91.38 174 MET A C 1
ATOM 1412 O O . MET A 1 174 ? -2.132 -18.048 -4.364 1.00 91.38 174 MET A O 1
ATOM 1416 N N . ASN A 1 175 ? -1.455 -19.339 -6.100 1.00 89.81 175 ASN A N 1
ATOM 1417 C CA . ASN A 1 175 ? -0.485 -20.140 -5.343 1.00 89.81 175 ASN A CA 1
ATOM 1418 C C . ASN A 1 175 ? 0.828 -19.390 -5.084 1.00 89.81 175 ASN A C 1
ATOM 1420 O O . ASN A 1 175 ? 1.480 -19.628 -4.072 1.00 89.81 175 ASN A O 1
ATOM 1424 N N . SER A 1 176 ? 1.206 -18.503 -6.001 1.00 90.31 176 SER A N 1
ATOM 1425 C CA . SER A 1 176 ? 2.386 -17.645 -5.880 1.00 90.31 176 SER A CA 1
ATOM 1426 C C . SER A 1 176 ? 2.002 -16.286 -5.298 1.00 90.31 176 SER A C 1
ATOM 1428 O O . SER A 1 176 ? 0.843 -15.899 -5.352 1.00 90.31 176 SER A O 1
ATOM 1430 N N . ASP A 1 177 ? 2.968 -15.533 -4.780 1.00 91.31 177 ASP A N 1
ATOM 1431 C CA . ASP A 1 177 ? 2.724 -14.155 -4.324 1.00 91.31 177 ASP A CA 1
ATOM 1432 C C . ASP A 1 177 ? 2.683 -13.171 -5.496 1.00 91.31 177 ASP A C 1
ATOM 1434 O O . ASP A 1 177 ? 1.926 -12.197 -5.482 1.00 91.31 177 ASP A O 1
ATOM 1438 N N . CYS A 1 178 ? 3.514 -13.434 -6.505 1.00 93.69 178 CYS A N 1
ATOM 1439 C CA . CYS A 1 178 ? 3.598 -12.662 -7.732 1.00 93.69 178 CYS A CA 1
ATOM 1440 C C . CYS A 1 178 ? 4.111 -13.515 -8.900 1.00 93.69 178 CYS A C 1
ATOM 1442 O O . CYS A 1 178 ? 4.820 -14.504 -8.689 1.00 93.69 178 CYS A O 1
ATOM 1444 N N . VAL A 1 179 ? 3.739 -13.142 -10.126 1.00 93.69 179 VAL A N 1
ATOM 1445 C CA . VAL A 1 179 ? 4.219 -13.745 -11.383 1.00 93.69 179 VAL A CA 1
ATOM 1446 C C . VAL A 1 179 ? 4.251 -12.668 -12.465 1.00 93.69 179 VAL A C 1
ATOM 1448 O O . VAL A 1 179 ? 3.324 -11.870 -12.549 1.00 93.69 179 VAL A O 1
ATOM 1451 N N . ILE A 1 180 ? 5.270 -12.669 -13.326 1.00 92.69 180 ILE A N 1
ATOM 1452 C CA . ILE A 1 180 ? 5.298 -11.837 -14.538 1.00 92.69 180 I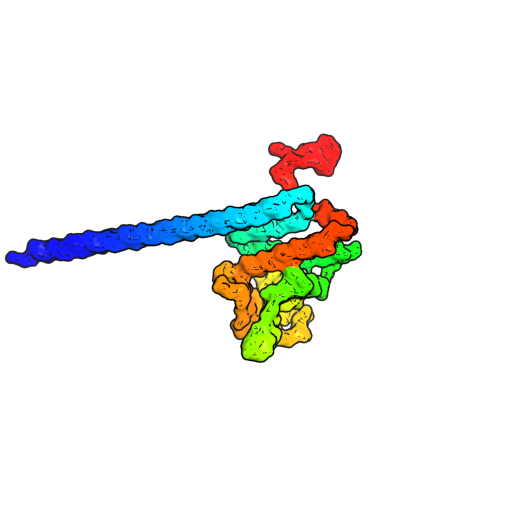LE A CA 1
ATOM 1453 C C . ILE A 1 180 ? 5.007 -12.718 -15.753 1.00 92.69 180 ILE A C 1
ATOM 1455 O O . ILE A 1 180 ? 5.658 -13.744 -15.949 1.00 92.69 180 ILE A O 1
ATOM 1459 N N . VAL A 1 181 ? 4.045 -12.307 -16.581 1.00 91.50 181 VAL A N 1
ATOM 1460 C CA . VAL A 1 181 ? 3.693 -12.970 -17.844 1.00 91.50 181 VAL A CA 1
ATOM 1461 C C . VAL A 1 181 ? 3.569 -11.913 -18.937 1.00 91.50 181 VAL A C 1
ATOM 1463 O O . VAL A 1 181 ? 2.675 -11.076 -18.886 1.00 91.50 181 VAL A O 1
ATOM 1466 N N . ASN A 1 182 ? 4.453 -11.952 -19.939 1.00 89.44 182 ASN A N 1
ATOM 1467 C CA . ASN A 1 182 ? 4.424 -11.055 -21.106 1.00 89.44 182 ASN A CA 1
ATOM 1468 C C . ASN A 1 182 ? 4.294 -9.557 -20.747 1.00 89.44 182 ASN A C 1
ATOM 1470 O O . ASN A 1 182 ? 3.491 -8.841 -21.340 1.00 89.44 182 ASN A O 1
ATOM 1474 N N . GLY A 1 183 ? 5.052 -9.089 -19.749 1.00 89.81 183 GLY A N 1
ATOM 1475 C CA . GLY A 1 183 ? 5.019 -7.690 -19.294 1.00 89.81 183 GLY A CA 1
ATOM 1476 C C . GLY A 1 183 ? 3.821 -7.325 -18.408 1.00 89.81 183 GLY A C 1
ATOM 1477 O O . GLY A 1 183 ? 3.667 -6.159 -18.051 1.00 89.81 183 GLY A O 1
ATOM 1478 N N . VAL A 1 184 ? 2.981 -8.295 -18.035 1.00 95.06 184 VAL A N 1
ATOM 1479 C CA . VAL A 1 184 ? 1.929 -8.132 -17.023 1.00 95.06 184 VAL A CA 1
ATOM 1480 C C . VAL A 1 184 ? 2.399 -8.750 -15.713 1.00 95.06 184 VAL A C 1
ATOM 1482 O O . VAL A 1 184 ? 2.684 -9.948 -15.657 1.00 95.06 184 VAL A O 1
ATOM 1485 N N . LEU A 1 185 ? 2.448 -7.949 -14.655 1.00 96.62 185 LEU A N 1
ATOM 1486 C CA . LEU A 1 185 ? 2.703 -8.422 -13.301 1.00 96.62 185 LEU A CA 1
ATOM 1487 C C . LEU A 1 185 ? 1.380 -8.783 -12.624 1.00 96.62 185 LEU A C 1
ATOM 1489 O O . LEU A 1 185 ? 0.522 -7.931 -12.417 1.00 96.62 185 LEU A O 1
ATOM 1493 N N . LEU A 1 186 ? 1.231 -10.045 -12.240 1.00 97.19 186 LEU A N 1
ATOM 1494 C CA . LEU A 1 186 ? 0.129 -10.541 -11.424 1.00 97.19 186 LEU A CA 1
ATOM 1495 C C . LEU A 1 186 ? 0.560 -10.548 -9.959 1.00 97.19 186 LEU A C 1
ATOM 1497 O O . LEU A 1 186 ? 1.576 -11.154 -9.624 1.00 97.19 186 LEU A O 1
ATOM 1501 N N . LEU A 1 187 ? -0.226 -9.920 -9.086 1.00 97.69 187 LEU A N 1
ATOM 1502 C CA . LEU A 1 187 ? -0.004 -9.875 -7.641 1.00 97.69 187 LEU A CA 1
ATOM 1503 C C . LEU A 1 187 ? -1.155 -10.538 -6.889 1.00 97.69 187 LEU A C 1
ATOM 1505 O O . LEU A 1 187 ? -2.332 -10.282 -7.166 1.00 97.69 187 LEU A O 1
ATOM 1509 N N . LYS A 1 188 ? -0.834 -11.346 -5.876 1.00 97.56 188 LYS A N 1
ATOM 1510 C CA . LYS A 1 188 ? -1.847 -11.832 -4.937 1.00 97.56 188 LYS A CA 1
ATOM 1511 C C . LYS A 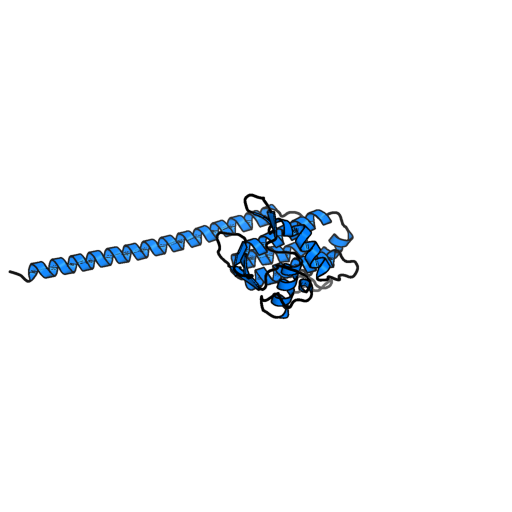1 188 ? -2.312 -10.668 -4.074 1.00 97.56 188 LYS A C 1
ATOM 1513 O O . LYS A 1 188 ? -1.529 -10.120 -3.295 1.00 97.56 188 LYS A O 1
ATOM 1518 N N . LEU A 1 189 ? -3.587 -10.302 -4.188 1.00 97.25 189 LEU A N 1
ATOM 1519 C CA . LEU A 1 189 ? -4.129 -9.085 -3.578 1.00 97.25 189 LEU A CA 1
ATOM 1520 C C . LEU A 1 189 ? -3.958 -9.058 -2.058 1.00 97.25 189 LEU A C 1
ATOM 1522 O O . LEU A 1 189 ? -3.525 -8.050 -1.496 1.00 97.25 189 LEU A O 1
ATOM 1526 N N . GLU A 1 190 ? -4.259 -10.177 -1.401 1.00 96.56 190 GLU A N 1
ATOM 1527 C CA . GLU A 1 190 ? -4.105 -10.322 0.045 1.00 96.56 190 GLU A CA 1
ATOM 1528 C C . GLU A 1 190 ? -2.650 -10.104 0.473 1.00 96.56 190 GLU A C 1
ATOM 1530 O O . GLU A 1 190 ? -2.383 -9.328 1.391 1.00 96.56 190 GLU A O 1
ATOM 1535 N N . ASN A 1 191 ? -1.697 -10.726 -0.227 1.00 97.12 191 ASN A N 1
ATOM 1536 C CA . ASN A 1 191 ? -0.282 -10.612 0.118 1.00 97.12 191 ASN A CA 1
ATOM 1537 C C . ASN A 1 191 ? 0.243 -9.208 -0.150 1.00 97.12 191 ASN A C 1
ATOM 1539 O O . ASN A 1 191 ? 0.996 -8.687 0.673 1.00 97.12 191 ASN A O 1
ATOM 1543 N N . PHE A 1 192 ? -0.215 -8.554 -1.220 1.00 98.50 192 PHE A N 1
ATOM 1544 C CA . PHE A 1 192 ? 0.097 -7.151 -1.460 1.00 98.50 192 PHE A CA 1
ATOM 1545 C C . PHE A 1 192 ? -0.355 -6.256 -0.307 1.00 98.50 192 PHE A C 1
ATOM 1547 O O . PHE A 1 192 ? 0.468 -5.561 0.295 1.00 98.50 192 PHE A O 1
ATOM 1554 N N . CYS A 1 193 ? -1.629 -6.344 0.072 1.00 98.56 193 CYS A N 1
ATOM 1555 C CA . CYS A 1 193 ? -2.191 -5.572 1.176 1.00 98.56 193 CYS A CA 1
ATOM 1556 C C . CYS A 1 193 ? -1.477 -5.867 2.508 1.00 98.56 193 CYS A C 1
ATOM 1558 O O . CYS A 1 193 ? -1.076 -4.947 3.225 1.00 98.56 193 CYS A O 1
ATOM 1560 N N . CYS A 1 194 ? -1.240 -7.143 2.820 1.00 97.56 194 CYS A N 1
ATOM 1561 C CA . CYS A 1 194 ? -0.518 -7.567 4.018 1.00 97.56 194 CYS A CA 1
ATOM 1562 C C . CYS A 1 194 ? 0.931 -7.063 4.044 1.00 97.56 194 CYS A C 1
ATOM 1564 O O . CYS A 1 194 ? 1.441 -6.701 5.107 1.00 97.56 194 CYS A O 1
ATOM 1566 N N . ASN A 1 195 ? 1.614 -7.023 2.899 1.00 98.44 195 ASN A N 1
ATOM 1567 C CA . ASN A 1 195 ? 2.975 -6.505 2.801 1.00 98.44 195 ASN A CA 1
ATOM 1568 C C . ASN A 1 195 ? 3.021 -4.989 3.032 1.00 98.44 195 ASN A C 1
ATOM 1570 O O . ASN A 1 195 ? 3.907 -4.529 3.752 1.00 98.44 195 ASN A O 1
ATOM 1574 N N . ILE A 1 196 ? 2.032 -4.230 2.544 1.00 98.75 196 ILE A N 1
ATOM 1575 C CA . ILE A 1 196 ? 1.882 -2.807 2.888 1.00 98.75 196 ILE A CA 1
ATOM 1576 C C . ILE A 1 196 ? 1.654 -2.626 4.396 1.00 98.75 196 ILE A C 1
ATOM 1578 O O . ILE A 1 196 ? 2.346 -1.823 5.021 1.00 98.75 196 ILE A O 1
ATOM 1582 N N . ILE A 1 197 ? 0.742 -3.393 5.009 1.00 98.25 197 ILE A N 1
ATOM 1583 C CA . ILE A 1 197 ? 0.488 -3.333 6.462 1.00 98.25 197 ILE A CA 1
ATOM 1584 C C . ILE A 1 197 ? 1.777 -3.601 7.251 1.00 98.25 197 ILE A C 1
ATOM 1586 O O . ILE A 1 197 ? 2.104 -2.868 8.186 1.00 98.25 197 ILE A O 1
ATOM 1590 N N . LYS A 1 198 ? 2.539 -4.635 6.871 1.00 97.38 198 LYS A N 1
ATOM 1591 C CA . LYS A 1 198 ? 3.839 -4.946 7.486 1.00 97.38 198 LYS A CA 1
ATOM 1592 C C . LYS A 1 198 ? 4.825 -3.788 7.321 1.00 97.38 198 LYS A C 1
ATOM 1594 O O . LYS A 1 198 ? 5.491 -3.444 8.295 1.00 97.38 198 LYS A O 1
ATOM 1599 N N . GLY A 1 199 ? 4.872 -3.166 6.143 1.00 98.06 199 GLY A N 1
ATOM 1600 C CA . GLY A 1 199 ? 5.702 -1.992 5.881 1.00 98.06 199 GLY A CA 1
ATOM 1601 C C . GLY A 1 199 ? 5.346 -0.805 6.781 1.00 98.06 199 GLY A C 1
ATOM 1602 O O . GLY A 1 199 ? 6.227 -0.233 7.418 1.00 98.06 199 GLY A O 1
ATOM 1603 N N . VAL A 1 200 ? 4.055 -0.495 6.935 1.00 98.06 200 VAL A N 1
ATOM 1604 C CA . VAL A 1 200 ? 3.577 0.561 7.848 1.00 98.06 200 VAL A CA 1
ATOM 1605 C C . VAL A 1 200 ? 3.897 0.244 9.306 1.00 98.06 200 VAL A C 1
ATOM 1607 O O . VAL A 1 200 ? 4.324 1.126 10.050 1.00 98.06 200 VAL A O 1
ATOM 1610 N N . ASN A 1 201 ? 3.736 -1.008 9.730 1.00 95.56 201 ASN A N 1
ATOM 1611 C CA . ASN A 1 201 ? 4.082 -1.421 11.089 1.00 95.56 201 ASN A CA 1
ATOM 1612 C C . ASN A 1 201 ? 5.587 -1.288 11.362 1.00 95.56 201 ASN A C 1
ATOM 1614 O O . ASN A 1 201 ? 5.973 -0.848 12.446 1.00 95.56 201 ASN A O 1
ATOM 1618 N N . GLN A 1 202 ? 6.433 -1.629 10.386 1.00 96.31 202 GLN A N 1
ATOM 1619 C CA . GLN A 1 202 ? 7.876 -1.418 10.494 1.00 96.31 202 GLN A CA 1
ATOM 1620 C C . GLN A 1 202 ? 8.209 0.077 10.541 1.00 96.31 202 GLN A C 1
ATOM 1622 O O . GLN A 1 202 ? 8.966 0.501 11.408 1.00 96.31 202 GLN A O 1
ATOM 1627 N N . TRP A 1 203 ? 7.589 0.890 9.684 1.00 97.69 203 TRP A N 1
ATOM 1628 C CA . TRP A 1 203 ? 7.738 2.345 9.700 1.00 97.69 203 TRP A CA 1
ATOM 1629 C C . TRP A 1 203 ? 7.363 2.952 11.060 1.00 97.69 203 TRP A C 1
ATOM 1631 O O . TRP A 1 203 ? 8.123 3.739 11.619 1.00 97.69 203 TRP A O 1
ATOM 1641 N N . LEU A 1 204 ? 6.235 2.541 11.647 1.00 94.81 204 LEU A N 1
ATOM 1642 C CA . LEU A 1 204 ? 5.829 2.974 12.989 1.00 94.81 204 LEU A CA 1
ATOM 1643 C C . LEU A 1 204 ? 6.869 2.602 14.051 1.00 94.81 204 LEU A C 1
ATOM 1645 O O . LEU A 1 204 ? 7.131 3.398 14.951 1.00 94.81 204 LEU A O 1
ATOM 1649 N N . SER A 1 205 ? 7.470 1.414 13.946 1.00 93.06 205 SER A N 1
ATOM 1650 C CA . SER A 1 205 ? 8.543 0.983 14.845 1.00 93.06 205 SER A CA 1
ATOM 1651 C C . SER A 1 205 ? 9.801 1.839 14.684 1.00 93.06 205 SER A C 1
ATOM 1653 O O . SER A 1 205 ? 10.377 2.255 15.688 1.00 93.06 205 SER A O 1
ATOM 1655 N N . ASP A 1 206 ? 10.208 2.136 13.448 1.00 94.88 206 ASP A N 1
ATOM 1656 C CA . ASP A 1 206 ? 11.369 2.984 13.142 1.00 94.88 206 ASP A CA 1
ATOM 1657 C C . ASP A 1 206 ? 11.181 4.422 13.658 1.00 94.88 206 ASP A C 1
ATOM 1659 O O . ASP A 1 206 ? 12.145 5.070 14.059 1.00 94.88 206 ASP A O 1
ATOM 1663 N N . LYS A 1 207 ? 9.943 4.934 13.648 1.00 93.06 207 LYS A N 1
ATOM 1664 C CA . LYS A 1 207 ? 9.611 6.321 14.020 1.00 93.06 207 LYS A CA 1
ATOM 1665 C C . LYS A 1 207 ? 9.053 6.479 15.439 1.00 93.06 207 LYS A C 1
ATOM 1667 O O . LYS A 1 207 ? 8.635 7.574 15.808 1.00 93.06 207 LYS A O 1
ATOM 1672 N N . LYS A 1 208 ? 9.041 5.419 16.252 1.00 86.56 208 LYS A N 1
ATOM 1673 C CA . LYS A 1 208 ? 8.385 5.397 17.576 1.00 86.56 208 LYS A CA 1
ATOM 1674 C C . LYS A 1 208 ? 8.885 6.474 18.554 1.00 86.56 208 LYS A C 1
ATOM 1676 O O . LYS A 1 208 ? 8.122 6.924 19.410 1.00 86.56 208 LYS A O 1
ATOM 1681 N N . ASP A 1 209 ? 10.145 6.886 18.420 1.00 86.38 209 ASP A N 1
ATOM 1682 C CA . ASP A 1 209 ? 10.796 7.852 19.312 1.00 86.38 209 ASP A CA 1
ATOM 1683 C C . ASP A 1 209 ? 10.756 9.291 18.758 1.00 86.38 209 ASP A C 1
ATOM 1685 O O . ASP A 1 209 ? 11.072 10.244 19.472 1.00 86.38 209 ASP A O 1
ATOM 1689 N N . ASP A 1 210 ? 10.283 9.483 17.521 1.00 91.00 210 ASP A N 1
ATOM 1690 C CA . ASP A 1 210 ? 10.149 10.799 16.898 1.00 91.00 210 ASP A CA 1
ATOM 1691 C C . ASP A 1 210 ? 8.901 11.523 17.432 1.00 91.00 210 ASP A C 1
ATOM 1693 O O . ASP A 1 210 ? 7.748 11.181 17.144 1.00 91.00 210 ASP A O 1
ATOM 1697 N N . PHE A 1 211 ? 9.122 12.544 18.261 1.00 88.44 211 PHE A N 1
ATOM 1698 C CA . PHE A 1 211 ? 8.044 13.333 18.853 1.00 88.44 211 PHE A CA 1
ATOM 1699 C C . PHE A 1 211 ? 7.199 14.079 17.810 1.00 88.44 211 PHE A C 1
ATOM 1701 O O . PHE A 1 211 ? 5.977 14.152 17.964 1.00 88.44 211 PHE A O 1
ATOM 1708 N N . ILE A 1 212 ? 7.818 14.601 16.748 1.00 90.50 212 ILE A N 1
ATOM 1709 C CA . ILE A 1 212 ? 7.118 15.368 15.713 1.00 90.50 212 ILE A CA 1
ATOM 1710 C C . ILE A 1 212 ? 6.189 14.434 14.942 1.00 90.50 212 ILE A C 1
ATOM 1712 O O . ILE A 1 212 ? 5.003 14.733 14.792 1.00 90.50 212 ILE A O 1
ATOM 1716 N N . ILE A 1 213 ? 6.688 13.272 14.518 1.00 91.69 213 ILE A N 1
ATOM 1717 C CA . ILE A 1 213 ? 5.882 12.274 13.808 1.00 91.69 213 ILE A CA 1
ATOM 1718 C C . ILE A 1 213 ? 4.752 11.756 14.704 1.00 91.69 213 ILE A C 1
ATOM 1720 O O . ILE A 1 213 ? 3.611 11.688 14.252 1.00 91.69 213 ILE A O 1
ATOM 1724 N N . ARG A 1 214 ? 5.006 11.465 15.988 1.00 88.81 214 ARG A N 1
ATOM 1725 C CA . ARG A 1 214 ? 3.943 11.050 16.925 1.00 88.81 214 ARG A CA 1
ATOM 1726 C C . ARG A 1 214 ? 2.842 12.097 17.069 1.00 88.81 214 ARG A C 1
ATOM 1728 O O . ARG A 1 214 ? 1.663 11.748 16.999 1.00 88.81 214 ARG A O 1
ATOM 1735 N N . LYS A 1 215 ? 3.208 13.375 17.219 1.00 87.50 215 LYS A N 1
ATOM 1736 C CA . LYS A 1 215 ? 2.240 14.478 17.254 1.00 87.50 215 LYS A CA 1
ATOM 1737 C C . LYS A 1 215 ? 1.423 14.514 15.961 1.00 87.50 215 LYS A C 1
ATOM 1739 O O . LYS A 1 215 ? 0.197 14.514 16.004 1.00 87.50 215 LYS A O 1
ATOM 1744 N N . ARG A 1 216 ? 2.086 14.440 14.810 1.00 93.25 216 ARG A N 1
ATOM 1745 C CA . ARG A 1 216 ? 1.437 14.428 13.496 1.00 93.25 216 ARG A CA 1
ATOM 1746 C C . ARG A 1 216 ? 0.523 13.219 13.267 1.00 93.25 216 ARG A C 1
ATOM 1748 O O . ARG A 1 216 ? -0.487 13.364 12.584 1.00 93.25 216 ARG A O 1
ATOM 1755 N N . ILE A 1 217 ? 0.851 12.051 13.825 1.00 90.31 217 ILE A N 1
ATOM 1756 C CA . ILE A 1 217 ? -0.018 10.864 13.836 1.00 90.31 217 ILE A CA 1
ATOM 1757 C C . ILE A 1 217 ? -1.255 11.123 14.702 1.00 90.31 217 ILE A C 1
ATOM 1759 O O . ILE A 1 217 ? -2.350 10.724 14.318 1.00 90.31 217 ILE A O 1
ATOM 1763 N N . SER A 1 218 ? -1.113 11.800 15.846 1.00 85.44 218 SER A N 1
ATOM 1764 C CA . SER A 1 218 ? -2.257 12.134 16.708 1.00 85.44 218 SER A CA 1
ATOM 1765 C C . SER A 1 218 ? -3.246 13.111 16.058 1.00 85.44 218 SER A C 1
ATOM 1767 O O . SER A 1 218 ? -4.405 13.137 16.448 1.00 85.44 218 SER A O 1
ATOM 1769 N N . GLU A 1 219 ? -2.823 13.858 15.034 1.00 88.56 219 GLU A N 1
ATOM 1770 C CA . GLU A 1 219 ? -3.670 14.772 14.251 1.00 88.56 219 GLU A CA 1
ATOM 1771 C C . GLU A 1 219 ? -4.479 14.062 13.151 1.00 88.56 219 GLU A C 1
ATOM 1773 O O . GLU A 1 219 ? -5.393 14.662 12.588 1.00 88.56 219 GLU A O 1
ATOM 1778 N N . ILE A 1 220 ? -4.174 12.794 12.834 1.00 90.44 220 ILE A N 1
ATOM 1779 C CA . ILE A 1 220 ? -4.971 12.004 11.879 1.00 90.44 220 ILE A CA 1
ATOM 1780 C C . ILE A 1 220 ? -6.431 11.979 12.363 1.00 90.44 220 ILE A C 1
ATOM 1782 O O . ILE A 1 220 ? -6.646 11.848 13.569 1.00 90.44 220 ILE A O 1
ATOM 1786 N N . PRO A 1 221 ? -7.438 12.092 11.479 1.00 85.69 221 PRO A N 1
ATOM 1787 C CA . PRO A 1 221 ? -8.834 12.053 11.892 1.00 85.69 221 PRO A CA 1
ATOM 1788 C C . PRO A 1 221 ? -9.209 10.763 12.632 1.00 85.69 221 PRO A C 1
ATOM 1790 O O . PRO A 1 221 ? -8.699 9.674 12.355 1.00 85.69 221 PRO A O 1
ATOM 1793 N N . GLU A 1 222 ? -10.132 10.901 13.575 1.00 78.38 222 GLU A N 1
ATOM 1794 C CA . GLU A 1 222 ? -10.764 9.795 14.284 1.00 78.38 222 GLU A CA 1
ATOM 1795 C C . GLU A 1 222 ? -12.236 9.750 13.880 1.00 78.38 222 GLU A C 1
ATOM 1797 O O . GLU A 1 222 ? -12.908 10.782 13.847 1.00 78.38 222 GLU A O 1
ATOM 1802 N N . ILE A 1 223 ? -12.722 8.559 13.532 1.00 80.38 223 ILE A N 1
ATOM 1803 C CA . ILE A 1 223 ? -14.139 8.343 13.248 1.00 80.38 223 ILE A CA 1
ATOM 1804 C C . ILE A 1 223 ? -14.804 7.885 14.543 1.00 80.38 223 ILE A C 1
ATOM 1806 O O . ILE A 1 223 ? -14.589 6.763 15.000 1.00 80.38 223 ILE A O 1
ATOM 1810 N N . TYR A 1 224 ? -15.606 8.764 15.136 1.00 78.75 224 TYR A N 1
ATOM 1811 C CA . TYR A 1 224 ? -16.335 8.472 16.365 1.00 78.75 224 TYR A CA 1
ATOM 1812 C C . TYR A 1 224 ? -17.556 7.597 16.059 1.00 78.75 224 TYR A C 1
ATOM 1814 O O . TYR A 1 224 ? -18.454 8.003 15.325 1.00 78.75 224 TYR A O 1
ATOM 1822 N N . THR A 1 225 ? -17.595 6.391 16.626 1.00 78.69 225 THR A N 1
ATOM 1823 C CA . THR A 1 225 ? -18.729 5.449 16.506 1.00 78.69 225 THR A CA 1
ATOM 1824 C C . THR A 1 225 ? -19.660 5.481 17.718 1.00 78.69 225 THR A C 1
ATOM 1826 O O . THR A 1 225 ? -20.553 4.650 17.849 1.00 78.69 225 THR A O 1
ATOM 1829 N N . SER A 1 226 ? -19.413 6.404 18.638 1.00 82.75 226 SER A N 1
ATOM 1830 C CA . SER A 1 226 ? -20.188 6.646 19.848 1.00 82.75 226 SER A CA 1
ATOM 1831 C C . SER A 1 226 ? -20.303 8.148 20.066 1.00 82.75 226 SER A C 1
ATOM 1833 O O . SER A 1 226 ? -19.651 8.932 19.371 1.00 82.75 226 SER A O 1
ATOM 1835 N N . SER A 1 227 ? -21.097 8.540 21.060 1.00 85.69 227 SER A N 1
ATOM 1836 C CA . SER A 1 227 ? -21.206 9.925 21.500 1.00 85.69 227 SER A CA 1
ATOM 1837 C C . SER A 1 227 ? -19.829 10.568 21.659 1.00 85.69 227 SER A C 1
ATOM 1839 O O . SER A 1 227 ? -18.933 9.987 22.278 1.00 85.69 227 SER A O 1
ATOM 1841 N N . PHE A 1 228 ? -19.662 11.768 21.113 1.00 85.00 228 PHE A N 1
ATOM 1842 C CA . PHE A 1 228 ? -18.435 12.542 21.244 1.00 85.00 228 PHE A CA 1
ATOM 1843 C C . PHE A 1 228 ? -18.752 14.022 21.440 1.00 85.00 228 PHE A C 1
ATOM 1845 O O . PHE A 1 228 ? -19.831 14.504 21.095 1.00 85.00 228 PHE A O 1
ATOM 1852 N N . SER A 1 229 ? -17.802 14.748 22.024 1.00 85.88 229 SER A N 1
ATOM 1853 C CA . SER A 1 229 ? -17.936 16.176 22.285 1.00 85.88 229 SER A CA 1
ATOM 1854 C C . SER A 1 229 ? -17.006 16.954 21.352 1.00 85.88 229 SER A C 1
ATOM 1856 O O . SER A 1 229 ? -15.794 16.923 21.564 1.00 85.88 229 SER A O 1
ATOM 1858 N N . PRO A 1 230 ? -17.524 17.615 20.297 1.00 84.81 230 PRO A N 1
ATOM 1859 C CA . PRO A 1 230 ? -16.682 18.385 19.380 1.00 84.81 230 PRO A CA 1
ATOM 1860 C C . PRO A 1 230 ? -16.131 19.658 20.031 1.00 84.81 230 PRO A C 1
ATOM 1862 O O . PRO A 1 230 ? -15.047 20.111 19.675 1.00 84.81 230 PRO A O 1
ATOM 1865 N N . ILE A 1 231 ? -16.880 20.236 20.976 1.00 86.94 231 ILE A N 1
ATOM 1866 C CA . ILE A 1 231 ? -16.505 21.416 21.757 1.00 86.94 231 ILE A CA 1
ATOM 1867 C C . ILE A 1 231 ? -16.991 21.255 23.203 1.00 86.94 231 ILE A C 1
ATOM 1869 O O . ILE A 1 231 ? -18.015 20.597 23.420 1.00 86.94 231 ILE A O 1
ATOM 1873 N N . PRO A 1 232 ? -16.311 21.873 24.190 1.00 87.69 232 PRO A N 1
ATOM 1874 C CA . PRO A 1 232 ? -16.711 21.790 25.591 1.00 87.69 232 PRO A CA 1
ATOM 1875 C C . PRO A 1 232 ? -18.196 22.119 25.794 1.00 87.69 232 PRO A C 1
ATOM 1877 O O . PRO A 1 232 ? -18.675 23.159 25.350 1.00 87.69 232 PRO A O 1
ATOM 1880 N N . GLY A 1 233 ? -18.919 21.227 26.474 1.00 89.31 233 GLY A N 1
ATOM 1881 C CA . GLY A 1 233 ? -20.337 21.410 26.801 1.00 89.31 233 GLY A CA 1
ATOM 1882 C C . GLY A 1 233 ? -21.335 20.953 25.731 1.00 89.31 233 GLY A C 1
ATOM 1883 O O . GLY A 1 233 ? -22.533 21.007 25.987 1.00 89.31 233 GLY A O 1
ATOM 1884 N N . VAL A 1 234 ? -20.885 20.462 24.570 1.00 90.38 234 VAL A N 1
ATOM 1885 C CA . VAL A 1 234 ? -21.768 19.902 23.529 1.00 90.38 234 VAL A CA 1
ATOM 1886 C C . VAL A 1 234 ? -21.491 18.414 23.364 1.00 90.38 234 VAL A C 1
ATOM 1888 O O . VAL A 1 234 ? -20.350 18.041 23.110 1.00 90.38 234 VAL A O 1
ATOM 1891 N N . LEU A 1 235 ? -22.516 17.566 23.476 1.00 90.31 235 LEU A N 1
ATOM 1892 C CA . LEU A 1 235 ? -22.438 16.126 23.209 1.00 90.31 235 LEU A CA 1
ATOM 1893 C C . LEU A 1 235 ? -23.240 15.804 21.943 1.00 90.31 235 LEU A C 1
ATOM 1895 O O . LEU A 1 235 ? -24.414 16.153 21.856 1.00 90.31 235 LEU A O 1
ATOM 1899 N N . ILE A 1 236 ? -22.604 15.155 20.970 1.00 85.12 236 ILE A N 1
ATOM 1900 C CA . ILE A 1 236 ? -23.211 14.743 19.701 1.00 85.12 236 ILE A CA 1
ATOM 1901 C C . ILE A 1 236 ? -23.160 13.222 19.602 1.00 85.12 236 ILE A C 1
ATOM 1903 O O . ILE A 1 236 ? -22.121 12.618 19.860 1.00 85.12 236 ILE A O 1
ATOM 1907 N N . GLY A 1 237 ? -24.267 12.617 19.176 1.00 72.62 237 GLY A N 1
ATOM 1908 C CA . GLY A 1 237 ? -24.420 11.168 19.078 1.00 72.62 237 GLY A CA 1
ATOM 1909 C C . GLY A 1 237 ? -25.013 10.593 20.360 1.00 72.62 237 GLY A C 1
ATOM 1910 O O . GLY A 1 237 ? -24.523 10.856 21.456 1.00 72.62 237 GLY A O 1
ATOM 1911 N N . GLY A 1 238 ? -26.088 9.835 20.205 1.00 59.84 238 GLY A N 1
ATOM 1912 C CA . GLY A 1 238 ? -26.873 9.151 21.226 1.00 59.84 238 GLY A CA 1
ATOM 1913 C C . GLY A 1 238 ? -27.844 8.231 20.511 1.00 59.84 238 GLY A C 1
ATOM 1914 O O . GLY A 1 238 ? -28.319 8.650 19.430 1.00 59.84 238 GLY A O 1
#

pLDDT: mean 86.66, std 13.3, range [39.22, 98.75]

Foldseek 3Di:
DPPVVVVVVVVVVVVVVVVVVVVVVVVVVVVVVVVVVVLVVVLVVLVCVVVVVDDDDDQLLVVLLVQLSVCLSVVVLLSNVLSLLCSLLQLLLLPDPNSDDDLVSQQVLCCVQQQVVQWFQDDPVRDIDGLDGSLLSSLQNCCCVPVVAFQRCPPPSCPVPPPAARGEAEDCDDPDQWDDDPSYIYGHSVVSSVSSSRSVVVSCVVCVPPPSSSVVSVPPDDDDPAWDDPDPPDIDHD

Organism: NCBI:txid1217985